Protein AF-0000000078945331 (afdb_homodimer)

Structure (mmCIF, N/CA/C/O backbone):
data_AF-0000000078945331-model_v1
#
loop_
_entity.id
_entity.type
_entity.pdbx_description
1 polymer 'Ribonuclease VapC'
#
loop_
_atom_site.group_PDB
_atom_site.id
_atom_site.type_symbol
_atom_site.label_atom_id
_atom_site.label_alt_id
_atom_site.label_comp_id
_atom_site.label_asym_id
_atom_site.label_entity_id
_atom_site.label_seq_id
_atom_site.pdbx_PDB_ins_code
_atom_site.Cartn_x
_atom_site.Cartn_y
_atom_site.Cartn_z
_atom_site.occupancy
_atom_site.B_iso_or_equiv
_atom_site.auth_seq_id
_atom_site.auth_comp_id
_atom_site.auth_asym_id
_atom_site.auth_atom_id
_atom_site.pdbx_PDB_model_num
ATOM 1 N N . MET A 1 1 ? 7.848 -19.469 3.133 1 90.12 1 MET A N 1
ATOM 2 C CA . MET A 1 1 ? 6.477 -19.219 2.697 1 90.12 1 MET A CA 1
ATOM 3 C C . MET A 1 1 ? 6.465 -18.469 1.368 1 90.12 1 MET A C 1
ATOM 5 O O . MET A 1 1 ? 7.414 -17.75 1.045 1 90.12 1 MET A O 1
ATOM 9 N N . THR A 1 2 ? 5.402 -18.656 0.578 1 97.44 2 THR A N 1
ATOM 10 C CA . THR A 1 2 ? 5.34 -18.156 -0.793 1 97.44 2 THR A CA 1
ATOM 11 C C . THR A 1 2 ? 4.582 -16.844 -0.859 1 97.44 2 THR A C 1
ATOM 13 O O . THR A 1 2 ? 3.451 -16.734 -0.384 1 97.44 2 THR A O 1
ATOM 16 N N . VAL A 1 3 ? 5.246 -15.805 -1.428 1 98.69 3 VAL A N 1
ATOM 17 C CA . VAL A 1 3 ? 4.59 -14.523 -1.651 1 98.69 3 VAL A CA 1
ATOM 18 C C . VAL A 1 3 ? 3.74 -14.586 -2.918 1 98.69 3 VAL A C 1
ATOM 20 O O . VAL A 1 3 ? 4.188 -15.102 -3.947 1 98.69 3 VAL A O 1
ATOM 23 N N . ILE A 1 4 ? 2.484 -14.109 -2.82 1 98.69 4 ILE A N 1
ATOM 24 C CA . ILE A 1 4 ? 1.557 -14.141 -3.945 1 98.69 4 ILE A CA 1
ATOM 25 C C . ILE A 1 4 ? 1.473 -12.75 -4.578 1 98.69 4 ILE A C 1
ATOM 27 O O . ILE A 1 4 ? 1.176 -11.773 -3.898 1 98.69 4 ILE A O 1
ATOM 31 N N . ASP A 1 5 ? 1.744 -12.688 -5.84 1 98.19 5 ASP A N 1
ATOM 32 C CA . ASP A 1 5 ? 1.633 -11.453 -6.613 1 98.19 5 ASP A CA 1
ATOM 33 C C . ASP A 1 5 ? 0.173 -11.125 -6.918 1 98.19 5 ASP A C 1
ATOM 35 O O . ASP A 1 5 ? -0.693 -12 -6.848 1 98.19 5 ASP A O 1
ATOM 39 N N . THR A 1 6 ? -0.089 -9.914 -7.312 1 98.44 6 THR A N 1
ATOM 40 C CA . THR A 1 6 ? -1.434 -9.406 -7.555 1 98.44 6 THR A CA 1
ATOM 41 C C . THR A 1 6 ? -2.117 -10.188 -8.672 1 98.44 6 THR A C 1
ATOM 43 O O . THR A 1 6 ? -3.275 -10.586 -8.539 1 98.44 6 THR A O 1
ATOM 46 N N . ASN A 1 7 ? -1.392 -10.461 -9.719 1 97.38 7 ASN A N 1
ATOM 47 C CA . ASN A 1 7 ? -2.008 -11.055 -10.898 1 97.38 7 ASN A CA 1
ATOM 48 C C . ASN A 1 7 ? -2.5 -12.477 -10.625 1 97.38 7 ASN A C 1
ATOM 50 O O . ASN A 1 7 ? -3.424 -12.953 -11.281 1 97.38 7 ASN A O 1
ATOM 54 N N . VAL A 1 8 ? -1.912 -13.141 -9.648 1 98.06 8 VAL A N 1
ATOM 55 C CA . VAL A 1 8 ? -2.342 -14.492 -9.312 1 98.06 8 VAL A CA 1
ATOM 56 C C . VAL A 1 8 ? -3.773 -14.469 -8.781 1 98.06 8 VAL A C 1
ATOM 58 O O . VAL A 1 8 ? -4.621 -15.25 -9.219 1 98.06 8 VAL A O 1
ATOM 61 N N . PHE A 1 9 ? -4.059 -13.555 -7.883 1 98.38 9 PHE A N 1
ATOM 62 C CA . PHE A 1 9 ? -5.406 -13.414 -7.355 1 98.38 9 PHE A CA 1
ATOM 63 C C . PHE A 1 9 ? -6.367 -12.93 -8.438 1 98.38 9 PHE A C 1
ATOM 65 O O . PHE A 1 9 ? -7.516 -13.367 -8.5 1 98.38 9 PHE A O 1
ATOM 72 N N . VAL A 1 10 ? -5.902 -11.992 -9.266 1 98.19 10 VAL A N 1
ATOM 73 C CA . VAL A 1 10 ? -6.73 -11.484 -10.359 1 98.19 10 VAL A CA 1
ATOM 74 C C . VAL A 1 10 ? -7.199 -12.648 -11.234 1 98.19 10 VAL A C 1
ATOM 76 O O . VAL A 1 10 ? -8.398 -12.789 -11.484 1 98.19 10 VAL A O 1
ATOM 79 N N . TYR A 1 11 ? -6.285 -13.461 -11.641 1 97.62 11 TYR A N 1
ATOM 80 C CA . TYR A 1 11 ? -6.605 -14.578 -12.523 1 97.62 11 TYR A CA 1
ATOM 81 C C . TYR A 1 11 ? -7.465 -15.609 -11.805 1 97.62 11 TYR A C 1
ATOM 83 O O . TYR A 1 11 ? -8.32 -16.25 -12.422 1 97.62 11 TYR A O 1
ATOM 91 N N . ALA A 1 12 ? -7.266 -15.797 -10.516 1 97.5 12 ALA A N 1
ATOM 92 C CA . ALA A 1 12 ? -8.062 -16.75 -9.758 1 97.5 12 ALA A CA 1
ATOM 93 C C . ALA A 1 12 ? -9.516 -16.312 -9.656 1 97.5 12 ALA A C 1
ATOM 95 O O . ALA A 1 12 ? -10.43 -17.141 -9.602 1 97.5 12 ALA A O 1
ATOM 96 N N . VAL A 1 13 ? -9.734 -14.977 -9.656 1 96.94 13 VAL A N 1
ATOM 97 C CA . VAL A 1 13 ? -11.07 -14.414 -9.461 1 96.94 13 VAL A CA 1
ATOM 98 C C . VAL A 1 13 ? -11.773 -14.281 -10.805 1 96.94 13 VAL A C 1
ATOM 100 O O . VAL A 1 13 ? -12.969 -14.562 -10.914 1 96.94 13 VAL A O 1
ATOM 103 N N . LEU A 1 14 ? -11.07 -13.867 -11.883 1 95.56 14 LEU A N 1
ATOM 104 C CA . LEU A 1 14 ? -11.664 -13.672 -13.203 1 95.56 14 LEU A CA 1
ATOM 105 C C . LEU A 1 14 ? -11.961 -15.008 -13.867 1 95.56 14 LEU A C 1
ATOM 107 O O . LEU A 1 14 ? -11.062 -15.664 -14.406 1 95.56 14 LEU A O 1
ATOM 111 N N . ARG A 1 15 ? -13.156 -15.336 -13.961 1 88.88 15 ARG A N 1
ATOM 112 C CA . ARG A 1 15 ? -13.578 -16.641 -14.453 1 88.88 15 ARG A CA 1
ATOM 113 C C . ARG A 1 15 ? -13.305 -16.797 -15.945 1 88.88 15 ARG A C 1
ATOM 115 O O . ARG A 1 15 ? -13.047 -17.891 -16.422 1 88.88 15 ARG A O 1
ATOM 122 N N . ASP A 1 16 ? -13.312 -15.734 -16.656 1 91.25 16 ASP A N 1
ATOM 123 C CA . ASP A 1 16 ? -13.148 -15.797 -18.109 1 91.25 16 ASP A CA 1
ATOM 124 C C . ASP A 1 16 ? -11.672 -15.727 -18.484 1 91.25 16 ASP A C 1
ATOM 126 O O . ASP A 1 16 ? -11.32 -15.812 -19.672 1 91.25 16 ASP A O 1
ATOM 130 N N . SER A 1 17 ? -10.859 -15.625 -17.453 1 90.88 17 SER A N 1
ATOM 131 C CA . SER A 1 17 ? -9.422 -15.594 -17.719 1 90.88 17 SER A CA 1
ATOM 132 C C . SER A 1 17 ? -8.914 -16.969 -18.156 1 90.88 17 SER A C 1
ATOM 134 O O . SER A 1 17 ? -9.32 -17.984 -17.609 1 90.88 17 SER A O 1
ATOM 136 N N . GLU A 1 18 ? -8.016 -16.953 -19.141 1 93.19 18 GLU A N 1
ATOM 137 C CA . GLU A 1 18 ? -7.387 -18.203 -19.578 1 93.19 18 GLU A CA 1
ATOM 138 C C . GLU A 1 18 ? -6.539 -18.812 -18.469 1 93.19 18 GLU A C 1
ATOM 140 O O . GLU A 1 18 ? -6.281 -20.016 -18.469 1 93.19 18 GLU A O 1
ATOM 145 N N . PHE A 1 19 ? -6.172 -18.031 -17.484 1 94.12 19 PHE A N 1
ATOM 146 C CA . PHE A 1 19 ? -5.297 -18.484 -16.422 1 94.12 19 PHE A CA 1
ATOM 147 C C . PHE A 1 19 ? -6.105 -18.844 -15.172 1 94.12 19 PHE A C 1
ATOM 149 O O . PHE A 1 19 ? -5.535 -19.188 -14.133 1 94.12 19 PHE A O 1
ATOM 156 N N . ASN A 1 20 ? -7.434 -18.75 -15.266 1 96.44 20 ASN A N 1
ATOM 157 C CA . ASN A 1 20 ? -8.273 -18.906 -14.086 1 96.44 20 ASN A CA 1
ATOM 158 C C . ASN A 1 20 ? -8.062 -20.281 -13.438 1 96.44 20 ASN A C 1
ATOM 160 O O . ASN A 1 20 ? -7.711 -20.359 -12.258 1 96.44 20 ASN A O 1
ATOM 164 N N . GLU A 1 21 ? -8.188 -21.328 -14.172 1 96.62 21 GLU A N 1
ATOM 165 C CA . GLU A 1 21 ? -8.047 -22.672 -13.633 1 96.62 21 GLU A CA 1
ATOM 166 C C . GLU A 1 21 ? -6.645 -22.891 -13.062 1 96.62 21 GLU A C 1
ATOM 168 O O . GLU A 1 21 ? -6.492 -23.453 -11.977 1 96.62 21 GLU A O 1
ATOM 173 N N . GLU A 1 22 ? -5.684 -22.484 -13.781 1 95.94 22 GLU A N 1
ATOM 174 C CA . GLU A 1 22 ? -4.297 -22.641 -13.352 1 95.94 22 GLU A CA 1
ATOM 175 C C . GLU A 1 22 ? -4.035 -21.906 -12.047 1 95.94 22 GLU A C 1
ATOM 177 O O . GLU A 1 22 ? -3.41 -22.438 -11.133 1 95.94 22 GLU A O 1
ATOM 182 N N . ALA A 1 23 ? -4.445 -20.656 -11.945 1 97.31 23 ALA A N 1
ATOM 183 C CA . ALA A 1 23 ? -4.25 -19.844 -10.75 1 97.31 23 ALA A CA 1
ATOM 184 C C . ALA A 1 23 ? -4.961 -20.453 -9.547 1 97.31 23 ALA A C 1
ATOM 186 O O . ALA A 1 23 ? -4.41 -20.5 -8.445 1 97.31 23 ALA A O 1
ATOM 187 N N . ARG A 1 24 ? -6.156 -20.953 -9.797 1 97.25 24 ARG A N 1
ATOM 188 C CA . ARG A 1 24 ? -6.922 -21.562 -8.719 1 97.25 24 ARG A CA 1
ATOM 189 C C . ARG A 1 24 ? -6.254 -22.844 -8.227 1 97.25 24 ARG A C 1
ATOM 191 O O . ARG A 1 24 ? -6.176 -23.094 -7.02 1 97.25 24 ARG A O 1
ATOM 198 N N . LYS A 1 25 ? -5.82 -23.625 -9.109 1 96.75 25 LYS A N 1
ATOM 199 C CA . LYS A 1 25 ? -5.125 -24.859 -8.75 1 96.75 25 LYS A CA 1
ATOM 200 C C . LYS A 1 25 ? -3.838 -24.562 -7.984 1 96.75 25 LYS A C 1
ATOM 202 O O . LYS A 1 25 ? -3.512 -25.234 -7.012 1 96.75 25 LYS A O 1
ATOM 207 N N . LEU A 1 26 ? -3.139 -23.562 -8.461 1 96.69 26 LEU A N 1
ATOM 208 C CA . LEU A 1 26 ? -1.895 -23.156 -7.82 1 96.69 26 LEU A CA 1
ATOM 209 C C . LEU A 1 26 ? -2.146 -22.719 -6.379 1 96.69 26 LEU A C 1
ATOM 211 O O . LEU A 1 26 ? -1.465 -23.172 -5.457 1 96.69 26 LEU A O 1
ATOM 215 N N . LEU A 1 27 ? -3.104 -21.875 -6.137 1 97.12 27 LEU A N 1
ATOM 216 C CA . LEU A 1 27 ? -3.436 -21.422 -4.789 1 97.12 27 LEU A CA 1
ATOM 217 C C . LEU A 1 27 ? -3.902 -22.594 -3.926 1 97.12 27 LEU A C 1
ATOM 219 O O . LEU A 1 27 ? -3.545 -22.672 -2.75 1 97.12 27 LEU A O 1
ATOM 223 N N . ALA A 1 28 ? -4.66 -23.469 -4.547 1 96.69 28 ALA A N 1
ATOM 224 C CA . ALA A 1 28 ? -5.184 -24.609 -3.816 1 96.69 28 ALA A CA 1
ATOM 225 C C . ALA A 1 28 ? -4.051 -25.531 -3.359 1 96.69 28 ALA A C 1
ATOM 227 O O . ALA A 1 28 ? -4.176 -26.219 -2.342 1 96.69 28 ALA A O 1
ATOM 228 N N . SER A 1 29 ? -2.998 -25.5 -4.059 1 96 29 SER A N 1
ATOM 229 C CA . SER A 1 29 ? -1.881 -26.391 -3.768 1 96 29 SER A CA 1
ATOM 230 C C . SER A 1 29 ? -1.035 -25.859 -2.615 1 96 29 SER A C 1
ATOM 232 O O . SER A 1 29 ? -0.206 -26.578 -2.061 1 96 29 SER A O 1
ATOM 234 N N . LEU A 1 30 ? -1.157 -24.641 -2.23 1 96.5 30 LEU A N 1
ATOM 235 C CA . LEU A 1 30 ? -0.368 -24.031 -1.168 1 96.5 30 LEU A CA 1
ATOM 236 C C . LEU A 1 30 ? -1.101 -24.109 0.167 1 96.5 30 LEU A C 1
ATOM 238 O O . LEU A 1 30 ? -2.283 -23.766 0.253 1 96.5 30 LEU A O 1
ATOM 242 N N . GLU A 1 31 ? -0.433 -24.531 1.187 1 96.44 31 GLU A N 1
ATOM 243 C CA . GLU A 1 31 ? -1.028 -24.594 2.518 1 96.44 31 GLU A CA 1
ATOM 244 C C . GLU A 1 31 ? -1.166 -23.219 3.141 1 96.44 31 GLU A C 1
ATOM 246 O O . GLU A 1 31 ? -2.135 -22.938 3.85 1 96.44 31 GLU A O 1
ATOM 251 N N . ARG A 1 32 ? -0.169 -22.438 2.957 1 97.75 32 ARG A N 1
ATOM 252 C CA . ARG A 1 32 ? -0.125 -21.062 3.426 1 97.75 32 ARG A CA 1
ATOM 253 C C . ARG A 1 32 ? 0.627 -20.172 2.443 1 97.75 32 ARG A C 1
ATOM 255 O O . ARG A 1 32 ? 1.414 -20.672 1.631 1 97.75 32 ARG A O 1
ATOM 262 N N . TRP A 1 33 ? 0.29 -18.891 2.449 1 98.12 33 TRP A N 1
ATOM 263 C CA . TRP A 1 33 ? 0.993 -17.953 1.582 1 98.12 33 TRP A CA 1
ATOM 264 C C . TRP A 1 33 ? 1.062 -16.562 2.219 1 98.12 33 TRP A C 1
ATOM 266 O O . TRP A 1 33 ? 0.403 -16.312 3.229 1 98.12 33 TRP A O 1
ATOM 276 N N . VAL A 1 34 ? 1.947 -15.789 1.704 1 98.5 34 VAL A N 1
ATOM 277 C CA . VAL A 1 34 ? 2.158 -14.422 2.166 1 98.5 34 VAL A CA 1
ATOM 278 C C . VAL A 1 34 ? 1.577 -13.438 1.152 1 98.5 34 VAL A C 1
ATOM 280 O O . VAL A 1 34 ? 1.803 -13.578 -0.053 1 98.5 34 VAL A O 1
ATOM 283 N N . VAL A 1 35 ? 0.816 -12.508 1.67 1 98.62 35 VAL A N 1
ATOM 284 C CA . VAL A 1 35 ? 0.251 -11.461 0.821 1 98.62 35 VAL A CA 1
ATOM 285 C C . VAL A 1 35 ? 0.751 -10.094 1.28 1 98.62 35 VAL A C 1
ATOM 287 O O . VAL A 1 35 ? 0.349 -9.602 2.338 1 98.62 35 VAL A O 1
ATOM 290 N N . PRO A 1 36 ? 1.665 -9.469 0.488 1 98.25 36 PRO A N 1
ATOM 291 C CA . PRO A 1 36 ? 1.985 -8.078 0.804 1 98.25 36 PRO A CA 1
ATOM 292 C C . PRO A 1 36 ? 0.758 -7.168 0.772 1 98.25 36 PRO A C 1
ATOM 294 O O . PRO A 1 36 ? -0.111 -7.328 -0.089 1 98.25 36 PRO A O 1
ATOM 297 N N . SER A 1 37 ? 0.668 -6.223 1.646 1 97.69 37 SER A N 1
ATOM 298 C CA . SER A 1 37 ? -0.493 -5.344 1.723 1 97.69 37 SER A CA 1
ATOM 299 C C . SER A 1 37 ? -0.73 -4.625 0.4 1 97.69 37 SER A C 1
ATOM 301 O O . SER A 1 37 ? -1.876 -4.359 0.028 1 97.69 37 SER A O 1
ATOM 303 N N . ILE A 1 38 ? 0.355 -4.289 -0.321 1 97.94 38 ILE A N 1
ATOM 304 C CA . I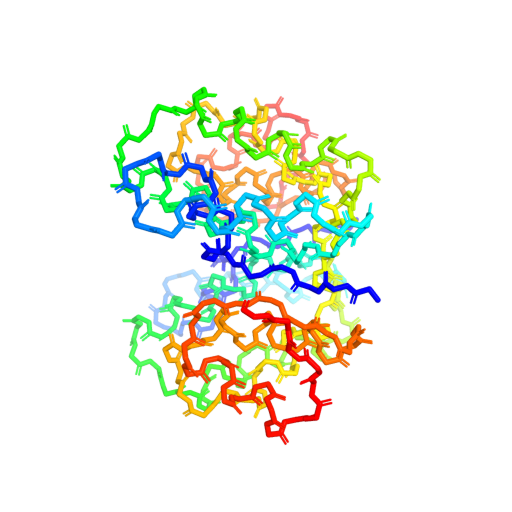LE A 1 38 ? 0.238 -3.557 -1.577 1 97.94 38 ILE A CA 1
ATOM 305 C C . ILE A 1 38 ? -0.563 -4.379 -2.582 1 97.94 38 ILE A C 1
ATOM 307 O O . ILE A 1 38 ? -1.254 -3.824 -3.439 1 97.94 38 ILE A O 1
ATOM 311 N N . VAL A 1 39 ? -0.53 -5.699 -2.467 1 98.56 39 VAL A N 1
ATOM 312 C CA . VAL A 1 39 ? -1.272 -6.582 -3.359 1 98.56 39 VAL A CA 1
ATOM 313 C C . VAL A 1 39 ? -2.773 -6.387 -3.15 1 98.56 39 VAL A C 1
ATOM 315 O O . VAL A 1 39 ? -3.539 -6.34 -4.113 1 98.56 39 VAL A O 1
ATOM 318 N N . LEU A 1 40 ? -3.195 -6.223 -1.892 1 98.25 40 LEU A N 1
ATOM 319 C CA . LEU A 1 40 ? -4.605 -6.004 -1.586 1 98.25 40 LEU A CA 1
ATOM 320 C C . LEU A 1 40 ? -5.07 -4.652 -2.117 1 98.25 40 LEU A C 1
ATOM 322 O O . LEU A 1 40 ? -6.191 -4.535 -2.625 1 98.25 40 LEU A O 1
ATOM 326 N N . TYR A 1 41 ? -4.156 -3.684 -2.031 1 97.56 41 TYR A N 1
ATOM 327 C CA . TYR A 1 41 ? -4.48 -2.369 -2.572 1 97.56 41 TYR A CA 1
ATOM 328 C C . TYR A 1 41 ? -4.652 -2.428 -4.086 1 97.56 41 TYR A C 1
ATOM 330 O O . TYR A 1 41 ? -5.613 -1.878 -4.629 1 97.56 41 TYR A O 1
ATOM 338 N N . GLU A 1 42 ? -3.768 -3.078 -4.719 1 98.06 42 GLU A N 1
ATOM 339 C CA . GLU A 1 42 ? -3.822 -3.219 -6.172 1 98.06 42 GLU A CA 1
ATOM 340 C C . GLU A 1 42 ? -5.07 -3.98 -6.605 1 98.06 42 GLU A C 1
ATOM 342 O O . GLU A 1 42 ? -5.695 -3.635 -7.609 1 98.06 42 GLU A O 1
ATOM 347 N N . LEU A 1 43 ? -5.441 -5.02 -5.879 1 98.25 43 LEU A N 1
ATOM 348 C CA . LEU A 1 43 ? -6.637 -5.793 -6.191 1 98.25 43 LEU A CA 1
ATOM 349 C C . LEU A 1 43 ? -7.883 -4.918 -6.137 1 98.25 43 LEU A C 1
ATOM 351 O O . LEU A 1 43 ? -8.742 -4.988 -7.02 1 98.25 43 LEU A O 1
ATOM 355 N N . TYR A 1 44 ? -7.934 -4.078 -5.102 1 97.81 44 TYR A N 1
ATOM 356 C CA . TYR A 1 44 ? -9.078 -3.186 -4.969 1 97.81 44 TYR A CA 1
ATOM 357 C C . TYR A 1 44 ? -9.234 -2.309 -6.203 1 97.81 44 TYR A C 1
ATOM 359 O O . TYR A 1 44 ? -10.305 -2.264 -6.812 1 97.81 44 TYR A O 1
ATOM 367 N N . TRP A 1 45 ? -8.148 -1.748 -6.621 1 97.5 45 TRP A N 1
ATOM 368 C CA . TRP A 1 45 ? -8.219 -0.779 -7.711 1 97.5 45 TRP A CA 1
ATOM 369 C C . TRP A 1 45 ? -8.375 -1.481 -9.055 1 97.5 45 TRP A C 1
ATOM 371 O O . TRP A 1 45 ? -9.023 -0.956 -9.961 1 97.5 45 TRP A O 1
ATOM 381 N N . PHE A 1 46 ? -7.777 -2.615 -9.18 1 97.81 46 PHE A N 1
ATOM 382 C CA . PHE A 1 46 ? -7.949 -3.381 -10.406 1 97.81 46 PHE A CA 1
ATOM 383 C C . PHE A 1 46 ? -9.422 -3.695 -10.641 1 97.81 46 PHE A C 1
ATOM 385 O O . PHE A 1 46 ? -9.961 -3.393 -11.711 1 97.81 46 PHE A O 1
ATOM 392 N N . PHE A 1 47 ? -10.094 -4.227 -9.648 1 97 47 PHE A N 1
ATOM 393 C CA . PHE A 1 47 ? -11.477 -4.66 -9.828 1 97 47 PHE A CA 1
ATOM 394 C C . PHE A 1 47 ? -12.414 -3.465 -9.906 1 97 47 PHE A C 1
ATOM 396 O O . PHE A 1 47 ? -13.422 -3.506 -10.617 1 97 47 PHE A O 1
ATOM 403 N N . ARG A 1 48 ? -12 -2.438 -9.18 1 96.12 48 ARG A N 1
ATOM 404 C CA . ARG A 1 48 ? -12.758 -1.203 -9.383 1 96.12 48 ARG A CA 1
ATOM 405 C C . ARG A 1 48 ? -12.688 -0.756 -10.844 1 96.12 48 ARG A C 1
ATOM 407 O O . ARG A 1 48 ? -13.703 -0.379 -11.43 1 96.12 48 ARG A O 1
ATOM 414 N N . GLY A 1 49 ? -11.516 -0.791 -11.391 1 96.06 49 GLY A N 1
ATOM 415 C CA . GLY A 1 49 ? -11.32 -0.415 -12.789 1 96.06 49 GLY A CA 1
ATOM 416 C C . GLY A 1 49 ? -12.062 -1.315 -13.758 1 96.06 49 GLY A C 1
ATOM 417 O O . GLY A 1 49 ? -12.438 -0.885 -14.852 1 96.06 49 GLY A O 1
ATOM 418 N N . GLU A 1 50 ? -12.289 -2.535 -13.328 1 95.62 50 GLU A N 1
ATOM 419 C CA . GLU A 1 50 ? -12.984 -3.512 -14.164 1 95.62 50 GLU A CA 1
ATOM 420 C C . GLU A 1 50 ? -14.5 -3.369 -14.031 1 95.62 50 GLU A C 1
ATOM 422 O O . GLU A 1 50 ? -15.25 -4.145 -14.617 1 95.62 50 GLU A O 1
ATOM 427 N N . GLY A 1 51 ? -14.961 -2.482 -13.141 1 94.38 51 GLY A N 1
ATOM 428 C CA . GLY A 1 51 ? -16.375 -2.182 -13.039 1 94.38 51 GLY A CA 1
ATOM 429 C C . GLY A 1 51 ? -17.078 -2.984 -11.961 1 94.38 51 GLY A C 1
ATOM 430 O O . GLY A 1 51 ? -18.312 -2.977 -11.883 1 94.38 51 GLY A O 1
ATOM 431 N N . TYR A 1 52 ? -16.312 -3.623 -11.102 1 94.25 52 TYR A N 1
ATOM 432 C CA . TYR A 1 52 ? -16.938 -4.344 -9.992 1 94.25 52 TYR A CA 1
ATOM 433 C C . TYR A 1 52 ? -17.578 -3.379 -9.008 1 94.25 52 TYR A C 1
ATOM 435 O O . TYR A 1 52 ? -17.078 -2.279 -8.781 1 94.25 52 TYR A O 1
ATOM 443 N N . ARG A 1 53 ? -18.688 -3.885 -8.492 1 94.38 53 ARG A N 1
ATOM 444 C CA . ARG A 1 53 ? -19.328 -3.115 -7.434 1 94.38 53 ARG A CA 1
ATOM 445 C C . ARG A 1 53 ? -18.516 -3.201 -6.137 1 94.38 53 ARG A C 1
ATOM 447 O O . ARG A 1 53 ? -17.766 -4.152 -5.93 1 94.38 53 ARG A O 1
ATOM 454 N N . VAL A 1 54 ? -18.688 -2.309 -5.289 1 94 54 VAL A N 1
ATOM 455 C CA . VAL A 1 54 ? -17.922 -2.215 -4.043 1 94 54 VAL A CA 1
ATOM 456 C C . VAL A 1 54 ? -18.125 -3.484 -3.221 1 94 54 VAL A C 1
ATOM 458 O O . VAL A 1 54 ? -17.172 -4.016 -2.643 1 94 54 VAL A O 1
ATOM 461 N N . GLU A 1 55 ? -19.328 -3.957 -3.184 1 94.44 55 GLU A N 1
ATOM 462 C CA . GLU A 1 55 ? -19.641 -5.152 -2.404 1 94.44 55 GLU A CA 1
ATOM 463 C C . GLU A 1 55 ? -18.906 -6.371 -2.949 1 94.44 55 GLU A C 1
ATOM 465 O O . GLU A 1 55 ? -18.484 -7.242 -2.184 1 94.44 55 GLU A O 1
ATOM 470 N N . GLU A 1 56 ? -18.75 -6.465 -4.203 1 95.69 56 GLU A N 1
ATOM 471 C CA . GLU A 1 56 ? -18.016 -7.559 -4.836 1 95.69 56 GLU A CA 1
ATOM 472 C C . GLU A 1 56 ? -16.516 -7.477 -4.535 1 95.69 56 GLU A C 1
ATOM 474 O O . GLU A 1 56 ? -15.883 -8.492 -4.258 1 95.69 56 GLU A O 1
ATOM 479 N N . ILE A 1 57 ? -16.031 -6.246 -4.602 1 96.38 57 ILE A N 1
ATOM 480 C CA . ILE A 1 57 ? -14.625 -6.031 -4.289 1 96.38 57 ILE A CA 1
ATOM 481 C C . ILE A 1 57 ? -14.359 -6.398 -2.832 1 96.38 57 ILE A C 1
ATOM 483 O O . ILE A 1 57 ? -13.391 -7.105 -2.531 1 96.38 57 ILE A O 1
ATOM 487 N N . ASN A 1 58 ? -15.25 -5.965 -1.955 1 95.88 58 ASN A N 1
ATOM 488 C CA . ASN A 1 58 ? -15.141 -6.285 -0.537 1 95.88 58 ASN A CA 1
ATOM 489 C C . ASN A 1 58 ? -15.133 -7.793 -0.301 1 95.88 58 ASN A C 1
ATOM 491 O O . ASN A 1 58 ? -14.367 -8.289 0.523 1 95.88 58 ASN A O 1
ATOM 495 N N . ALA A 1 59 ? -15.992 -8.445 -1.011 1 96.75 59 ALA A N 1
ATOM 496 C CA . ALA A 1 59 ? -16.078 -9.898 -0.859 1 96.75 59 ALA A CA 1
ATOM 497 C C . ALA A 1 59 ? -14.773 -10.57 -1.275 1 96.75 59 ALA A C 1
ATOM 499 O O . ALA A 1 59 ? -14.289 -11.484 -0.597 1 96.75 59 ALA A O 1
ATOM 500 N N . VAL A 1 60 ? -14.156 -10.125 -2.355 1 97.19 60 VAL A N 1
ATOM 501 C CA . VAL A 1 60 ? -12.914 -10.695 -2.857 1 97.19 60 VAL A CA 1
ATOM 502 C C . VAL A 1 60 ? -11.797 -10.469 -1.842 1 97.19 60 VAL A C 1
ATOM 504 O O . VAL A 1 60 ? -11.133 -11.414 -1.416 1 97.19 60 VAL A O 1
ATOM 507 N N . ILE A 1 61 ? -11.625 -9.266 -1.41 1 98 61 ILE A N 1
ATOM 508 C CA . ILE A 1 61 ? -10.516 -8.906 -0.536 1 98 61 ILE A CA 1
ATOM 509 C C . ILE A 1 61 ? -10.727 -9.523 0.847 1 98 61 ILE A C 1
ATOM 511 O O . ILE A 1 61 ? -9.789 -10.047 1.449 1 98 61 ILE A O 1
ATOM 515 N N . SER A 1 62 ? -11.953 -9.523 1.313 1 97.38 62 SER A N 1
ATOM 516 C CA . SER A 1 62 ? -12.25 -10.117 2.611 1 97.38 62 SER A CA 1
ATOM 517 C C . SER A 1 62 ? -11.977 -11.617 2.605 1 97.38 62 SER A C 1
ATOM 519 O O . SER A 1 62 ? -11.508 -12.172 3.6 1 97.38 62 SER A O 1
ATOM 521 N N . SER A 1 63 ? -12.289 -12.242 1.479 1 97.69 63 SER A N 1
ATOM 522 C CA . SER A 1 63 ? -12.047 -13.68 1.386 1 97.69 63 SER A CA 1
ATOM 523 C C . SER A 1 63 ? -10.555 -13.992 1.511 1 97.69 63 SER A C 1
ATOM 525 O O . SER A 1 63 ? -10.18 -15.023 2.078 1 97.69 63 S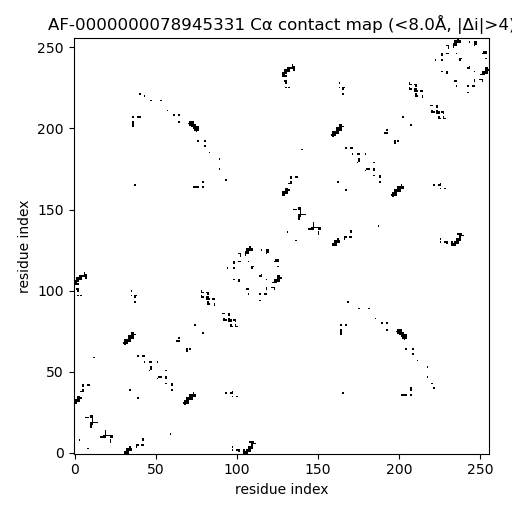ER A O 1
ATOM 527 N N . ILE A 1 64 ? -9.703 -13.125 1 1 98.19 64 ILE A N 1
ATOM 528 C CA . ILE A 1 64 ? -8.258 -13.297 1.111 1 98.19 64 ILE A CA 1
ATOM 529 C C . ILE A 1 64 ? -7.816 -13.031 2.549 1 98.19 64 ILE A C 1
ATOM 531 O O . ILE A 1 64 ? -7.09 -13.836 3.141 1 98.19 64 ILE A O 1
ATOM 535 N N . LEU A 1 65 ? -8.336 -11.984 3.164 1 97.38 65 LEU A N 1
ATOM 536 C CA . LEU A 1 65 ? -7.949 -11.539 4.5 1 97.38 65 LEU A CA 1
ATOM 537 C C . LEU A 1 65 ? -8.344 -12.57 5.551 1 97.38 65 LEU A C 1
ATOM 539 O O . LEU A 1 65 ? -7.613 -12.781 6.523 1 97.38 65 LEU A O 1
ATOM 543 N N . GLU A 1 66 ? -9.414 -13.141 5.309 1 96 66 GLU A N 1
ATOM 544 C CA . GLU A 1 66 ? -10 -13.977 6.355 1 96 66 GLU A CA 1
ATOM 545 C C . GLU A 1 66 ? -9.578 -15.43 6.203 1 96 66 GLU A C 1
ATOM 547 O O . GLU A 1 66 ? -9.836 -16.25 7.082 1 96 66 GLU A O 1
ATOM 552 N N . SER A 1 67 ? -8.938 -15.703 5.086 1 97.31 67 SER A N 1
ATOM 553 C CA . SER A 1 67 ? -8.461 -17.078 4.898 1 97.31 67 SER A CA 1
ATOM 554 C C . SER A 1 67 ? -7.383 -17.422 5.922 1 97.31 67 SER A C 1
ATOM 556 O O . SER A 1 67 ? -6.41 -16.688 6.09 1 97.31 67 SER A O 1
ATOM 558 N N . PRO A 1 68 ? -7.516 -18.594 6.6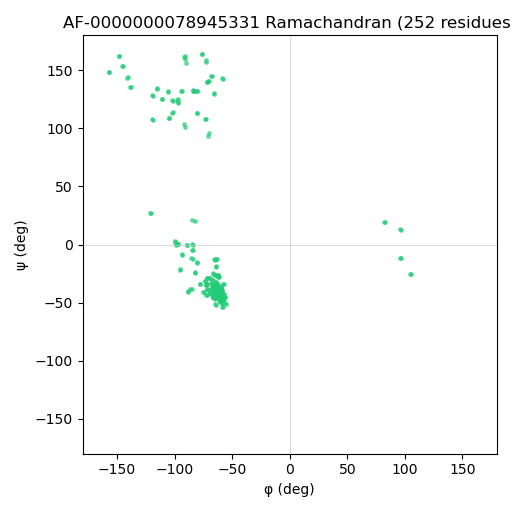37 1 97.06 68 PRO A N 1
ATOM 559 C CA . PRO A 1 68 ? -6.477 -19.016 7.582 1 97.06 68 PRO A CA 1
ATOM 560 C C . PRO A 1 68 ? -5.141 -19.312 6.902 1 97.06 68 PRO A C 1
ATOM 562 O O . PRO A 1 68 ? -4.117 -19.438 7.574 1 97.06 68 PRO A O 1
ATOM 565 N N . ARG A 1 69 ? -5.148 -19.406 5.582 1 97.75 69 ARG A N 1
ATOM 566 C CA . ARG A 1 69 ? -3.936 -19.688 4.82 1 97.75 69 ARG A CA 1
ATOM 567 C C . ARG A 1 69 ? -3.143 -18.422 4.547 1 97.75 69 ARG A C 1
ATOM 569 O O . ARG A 1 69 ? -1.99 -18.484 4.117 1 97.75 69 ARG A O 1
ATOM 576 N N . THR A 1 70 ? -3.793 -17.281 4.805 1 98.25 70 THR A N 1
ATOM 577 C CA . THR A 1 70 ? -3.211 -16 4.391 1 98.25 70 THR A CA 1
ATOM 578 C C . THR A 1 70 ? -2.469 -15.344 5.547 1 98.25 70 THR A C 1
ATOM 580 O O . THR A 1 70 ? -3.029 -15.172 6.633 1 98.25 70 THR A O 1
ATOM 583 N N . LYS A 1 71 ? -1.246 -15.086 5.359 1 98 71 LYS A N 1
ATOM 584 C CA . LYS A 1 71 ? -0.512 -14.141 6.199 1 98 71 LYS A CA 1
ATOM 585 C C . LYS A 1 71 ? -0.285 -12.82 5.477 1 98 71 LYS A C 1
ATOM 587 O O . LYS A 1 71 ? 0.51 -12.75 4.535 1 98 71 LYS A O 1
ATOM 592 N N . VAL A 1 72 ? -0.963 -11.789 5.898 1 98.12 72 VAL A N 1
ATOM 593 C CA . VAL A 1 72 ? -0.742 -10.477 5.312 1 98.12 72 VAL A CA 1
ATOM 594 C C . VAL A 1 72 ? 0.467 -9.812 5.973 1 98.12 72 VAL A C 1
ATOM 596 O O . VAL A 1 72 ? 0.59 -9.812 7.199 1 98.12 72 VAL A O 1
ATOM 599 N N . VAL A 1 73 ? 1.35 -9.281 5.156 1 96.94 73 VAL A N 1
ATOM 600 C CA . VAL A 1 73 ? 2.516 -8.586 5.688 1 96.94 73 VAL A CA 1
ATOM 601 C C . VAL A 1 73 ? 2.508 -7.133 5.219 1 96.94 73 VAL A C 1
ATOM 603 O O . VAL A 1 73 ? 2.137 -6.844 4.078 1 96.94 73 VAL A O 1
ATOM 606 N N . GLY A 1 74 ? 2.65 -6.25 6.105 1 93.75 74 GLY A N 1
ATOM 607 C CA . GLY A 1 74 ? 2.75 -4.832 5.797 1 93.75 74 GLY A CA 1
ATOM 608 C C . GLY A 1 74 ? 4.184 -4.359 5.617 1 93.75 74 GLY A C 1
ATOM 609 O O . GLY A 1 74 ? 5.121 -5.047 6.02 1 93.75 74 GLY A O 1
ATOM 610 N N . ASP A 1 75 ? 4.258 -3.178 4.941 1 89.38 75 ASP A N 1
ATOM 611 C CA . ASP A 1 75 ? 5.562 -2.564 4.703 1 89.38 75 ASP A CA 1
ATOM 612 C C . ASP A 1 75 ? 5.93 -1.599 5.824 1 89.38 75 ASP A C 1
ATOM 614 O O . ASP A 1 75 ? 5.348 -0.518 5.938 1 89.38 75 ASP A O 1
ATOM 618 N N . SER A 1 76 ? 6.699 -1.803 6.754 1 89.5 76 SER A N 1
ATOM 619 C CA . SER A 1 76 ? 7.176 -0.931 7.82 1 89.5 76 SER A CA 1
ATOM 620 C C . SER A 1 76 ? 8.328 -0.056 7.348 1 89.5 76 SER A C 1
ATOM 622 O O . SER A 1 76 ? 9.133 0.419 8.156 1 89.5 76 SER A O 1
ATOM 624 N N . GLY A 1 77 ? 8.383 0.073 6.023 1 95.12 77 GLY A N 1
ATOM 625 C CA . GLY A 1 77 ? 9.43 0.888 5.434 1 95.12 77 GLY A CA 1
ATOM 626 C C . GLY A 1 77 ? 10.539 0.068 4.801 1 95.12 77 GLY A C 1
ATOM 627 O O . GLY A 1 77 ? 11.219 0.534 3.883 1 95.12 77 GLY A O 1
ATOM 628 N N . LYS A 1 78 ? 10.68 -1.142 5.297 1 95.38 78 LYS A N 1
ATOM 629 C CA . LYS A 1 78 ? 11.805 -1.958 4.848 1 95.38 78 LYS A CA 1
ATOM 630 C C . LYS A 1 78 ? 11.648 -2.346 3.381 1 95.38 78 LYS A C 1
ATOM 632 O O . LYS A 1 78 ? 12.609 -2.289 2.611 1 95.38 78 LYS A O 1
ATOM 637 N N . TYR A 1 79 ? 10.453 -2.766 2.992 1 97 79 TYR A N 1
ATOM 638 C CA . TYR A 1 79 ? 10.25 -3.182 1.609 1 97 79 TYR A CA 1
ATOM 639 C C . TYR A 1 79 ? 10.25 -1.98 0.672 1 97 79 TYR A C 1
ATOM 641 O O . TYR A 1 79 ? 10.719 -2.072 -0.465 1 97 79 TYR A O 1
ATOM 649 N N . THR A 1 80 ? 9.742 -0.851 1.161 1 97.12 80 THR A N 1
ATOM 650 C CA . THR A 1 80 ? 9.812 0.392 0.401 1 97.12 80 THR A CA 1
ATOM 651 C C . THR A 1 80 ? 11.266 0.779 0.128 1 97.12 80 THR A C 1
ATOM 653 O O . THR A 1 80 ? 11.625 1.082 -1.011 1 97.12 80 THR A O 1
ATOM 656 N N . LYS A 1 81 ? 12.07 0.755 1.145 1 96.25 81 LYS A N 1
ATOM 657 C CA . LYS A 1 81 ? 13.477 1.097 1 1 96.25 81 LYS A CA 1
ATOM 658 C C . LYS A 1 81 ? 14.164 0.188 -0.018 1 96.25 81 LYS A C 1
ATOM 660 O O . LYS A 1 81 ? 14.859 0.666 -0.914 1 96.25 81 LYS A O 1
ATOM 665 N N . ARG A 1 82 ? 13.945 -1.054 0.122 1 96.56 82 ARG A N 1
ATOM 666 C CA . ARG A 1 82 ? 14.531 -2.02 -0.8 1 96.56 82 ARG A CA 1
ATOM 667 C C . ARG A 1 82 ? 14 -1.819 -2.217 1 96.56 82 ARG A C 1
ATOM 669 O O . ARG A 1 82 ? 14.758 -1.929 -3.188 1 96.56 82 ARG A O 1
ATOM 676 N N . ALA A 1 83 ? 12.695 -1.526 -2.33 1 96.81 83 ALA A N 1
ATOM 677 C CA . ALA A 1 83 ? 12.086 -1.293 -3.637 1 96.81 83 ALA A CA 1
ATOM 678 C C . ALA A 1 83 ? 12.734 -0.101 -4.336 1 96.81 83 ALA A C 1
ATOM 680 O O . ALA A 1 83 ? 12.961 -0.135 -5.551 1 96.81 83 ALA A O 1
ATOM 681 N N . LEU A 1 84 ? 13.062 0.934 -3.586 1 95.31 84 LEU A N 1
ATOM 682 C CA . LEU A 1 84 ? 13.727 2.104 -4.145 1 95.31 84 LEU A CA 1
ATOM 683 C C . LEU A 1 84 ? 15.109 1.736 -4.688 1 95.31 84 LEU A C 1
ATOM 685 O O . LEU A 1 84 ? 15.531 2.26 -5.719 1 95.31 84 LEU A O 1
ATOM 689 N N . GLU A 1 85 ? 15.727 0.816 -4.039 1 93.81 85 GLU A N 1
ATOM 690 C CA . GLU A 1 85 ? 17.047 0.358 -4.473 1 93.81 85 GLU A CA 1
ATOM 691 C C . GLU A 1 85 ? 16.953 -0.486 -5.738 1 93.81 85 GLU A C 1
ATOM 693 O O . GLU A 1 85 ? 17.828 -0.433 -6.598 1 93.81 85 GLU A O 1
ATOM 698 N N . LEU A 1 86 ? 15.891 -1.209 -5.805 1 91.06 86 LEU A N 1
ATOM 699 C CA . LEU A 1 86 ? 15.711 -2.16 -6.895 1 91.06 86 LEU A CA 1
ATOM 700 C C . LEU A 1 86 ? 15.172 -1.463 -8.141 1 91.06 86 LEU A C 1
ATOM 702 O O . LEU A 1 86 ? 15.312 -1.977 -9.25 1 91.06 86 LEU A O 1
ATOM 706 N N . ALA A 1 87 ? 14.539 -0.377 -7.938 1 79.12 87 ALA A N 1
ATOM 707 C CA . ALA A 1 87 ? 13.797 0.249 -9.023 1 79.12 87 ALA A CA 1
ATOM 708 C C . ALA A 1 87 ? 14.742 0.852 -10.062 1 79.12 87 ALA A C 1
ATOM 710 O O . ALA A 1 87 ? 15.242 1.965 -9.883 1 79.12 87 ALA A O 1
ATOM 711 N N . LYS A 1 88 ? 14.977 0.033 -11.023 1 74.38 88 LYS A N 1
ATOM 712 C CA . LYS A 1 88 ? 15.688 0.537 -12.188 1 74.38 88 LYS A CA 1
ATOM 713 C C . LYS A 1 88 ? 14.734 1.198 -13.18 1 74.38 88 LYS A C 1
ATOM 715 O O . LYS A 1 88 ? 15.047 2.246 -13.742 1 74.38 88 LYS A O 1
ATOM 720 N N . ASN A 1 89 ? 13.617 0.594 -13.281 1 77.81 89 ASN A N 1
ATOM 721 C CA . ASN A 1 89 ? 12.477 1.17 -13.992 1 77.81 89 ASN A CA 1
ATOM 722 C C . ASN A 1 89 ? 11.445 1.75 -13.031 1 77.81 89 ASN A C 1
ATOM 724 O O . ASN A 1 89 ? 10.789 1.008 -12.305 1 77.81 89 ASN A O 1
ATOM 728 N N . PRO A 1 90 ? 11.297 3.016 -13.055 1 77.56 90 PRO A N 1
ATOM 729 C CA . PRO A 1 90 ? 10.422 3.686 -12.094 1 77.56 90 PRO A CA 1
ATOM 730 C C . PRO A 1 90 ? 8.953 3.309 -12.266 1 77.56 90 PRO A C 1
ATOM 732 O O . PRO A 1 90 ? 8.148 3.498 -11.352 1 77.56 90 PRO A O 1
ATOM 735 N N . LYS A 1 91 ? 8.609 2.695 -13.328 1 87.12 91 LYS A N 1
ATOM 736 C CA . LYS A 1 91 ? 7.215 2.354 -13.586 1 87.12 91 LYS A CA 1
ATOM 737 C C . LYS A 1 91 ? 6.832 1.045 -12.898 1 87.12 91 LYS A C 1
ATOM 739 O O . LYS A 1 91 ? 5.68 0.619 -12.961 1 87.12 91 LYS A O 1
ATOM 744 N N . ARG A 1 92 ? 7.781 0.473 -12.234 1 92.56 92 ARG A N 1
ATOM 745 C CA . ARG A 1 92 ? 7.539 -0.839 -11.641 1 92.56 92 ARG A CA 1
ATOM 746 C C . ARG A 1 92 ? 7.723 -0.8 -10.125 1 92.56 92 ARG A C 1
ATOM 748 O O . ARG A 1 92 ? 8.125 -1.794 -9.523 1 92.56 92 ARG A O 1
ATOM 755 N N . PHE A 1 93 ? 7.516 0.342 -9.562 1 96.06 93 PHE A N 1
ATOM 756 C CA . PHE A 1 93 ? 7.762 0.504 -8.141 1 96.06 93 PHE A CA 1
ATOM 757 C C . PHE A 1 93 ? 6.961 -0.513 -7.332 1 96.06 93 PHE A C 1
ATOM 759 O O . PHE A 1 93 ? 7.508 -1.188 -6.457 1 96.06 93 PHE A O 1
ATOM 766 N N . ASN A 1 94 ? 5.684 -0.704 -7.652 1 96.88 94 ASN A N 1
ATOM 767 C CA . ASN A 1 94 ? 4.875 -1.668 -6.914 1 96.88 94 ASN A CA 1
ATOM 768 C C . ASN A 1 94 ? 5.422 -3.086 -7.055 1 96.88 94 ASN A C 1
ATOM 770 O O . ASN A 1 94 ? 5.461 -3.84 -6.082 1 96.88 94 ASN A O 1
ATOM 774 N N . ASP A 1 95 ? 5.844 -3.402 -8.211 1 97.25 95 ASP A N 1
ATOM 775 C CA . ASP A 1 95 ? 6.449 -4.707 -8.453 1 97.25 95 ASP A CA 1
ATOM 776 C C . ASP A 1 95 ? 7.684 -4.91 -7.574 1 97.25 95 ASP A C 1
ATOM 778 O O . ASP A 1 95 ? 7.934 -6.016 -7.09 1 97.25 95 ASP A O 1
ATOM 782 N N . MET A 1 96 ? 8.438 -3.789 -7.414 1 97.12 96 MET A N 1
ATOM 783 C CA . MET A 1 96 ? 9.664 -3.881 -6.637 1 97.12 96 MET A CA 1
ATOM 784 C C . MET A 1 96 ? 9.367 -4.047 -5.148 1 97.12 96 MET A C 1
ATOM 786 O O . MET A 1 96 ? 10.125 -4.688 -4.426 1 97.12 96 MET A O 1
ATOM 790 N N . VAL A 1 97 ? 8.227 -3.52 -4.695 1 97.62 97 VAL A N 1
ATOM 791 C CA . VAL A 1 97 ? 7.812 -3.744 -3.316 1 97.62 97 VAL A CA 1
ATOM 792 C C . VAL A 1 97 ? 7.477 -5.219 -3.111 1 97.62 97 VAL A C 1
ATOM 794 O O . VAL A 1 97 ? 7.891 -5.824 -2.117 1 97.62 97 VAL A O 1
ATOM 797 N N . ILE A 1 98 ? 6.77 -5.789 -4.062 1 98.25 98 ILE A N 1
ATOM 798 C CA . ILE A 1 98 ? 6.418 -7.203 -4.004 1 98.25 98 ILE A CA 1
ATOM 799 C C . ILE A 1 98 ? 7.684 -8.055 -4.066 1 98.25 98 ILE A C 1
ATOM 801 O O . ILE A 1 98 ? 7.836 -9.008 -3.299 1 98.25 98 ILE A O 1
ATOM 805 N N . LEU A 1 99 ? 8.602 -7.645 -4.914 1 97.56 99 LEU A N 1
ATOM 806 C CA . LEU A 1 99 ? 9.867 -8.352 -5.059 1 97.56 99 LEU A CA 1
ATOM 807 C C . LEU A 1 99 ? 10.68 -8.297 -3.77 1 97.56 99 LEU A C 1
ATOM 809 O O . LEU A 1 99 ? 11.242 -9.297 -3.34 1 97.56 99 LEU A O 1
ATOM 813 N N . ALA A 1 100 ? 10.742 -7.113 -3.197 1 97.5 100 ALA A N 1
ATOM 814 C CA . ALA A 1 100 ? 11.445 -6.938 -1.931 1 97.5 100 ALA A CA 1
ATOM 815 C C . ALA A 1 100 ? 10.852 -7.828 -0.844 1 97.5 100 ALA A C 1
ATOM 817 O O . ALA A 1 100 ? 11.586 -8.406 -0.039 1 97.5 100 ALA A O 1
ATOM 818 N N . THR A 1 101 ? 9.531 -7.965 -0.81 1 97.94 101 THR A N 1
ATOM 819 C CA . THR A 1 101 ? 8.867 -8.852 0.14 1 97.94 101 THR A CA 1
ATOM 820 C C . THR A 1 101 ? 9.25 -10.305 -0.125 1 97.94 101 THR A C 1
ATOM 822 O O . THR A 1 101 ? 9.578 -11.047 0.805 1 97.94 101 THR A O 1
ATOM 825 N N . ALA A 1 102 ? 9.234 -10.641 -1.42 1 98.12 102 ALA A N 1
ATOM 826 C CA . ALA A 1 102 ? 9.555 -12.016 -1.806 1 98.12 102 ALA A CA 1
ATOM 827 C C . ALA A 1 102 ? 10.992 -12.367 -1.444 1 98.12 102 ALA A C 1
ATOM 829 O O . ALA A 1 102 ? 11.305 -13.516 -1.143 1 98.12 102 ALA A O 1
ATOM 830 N N . GLN A 1 103 ? 11.844 -11.375 -1.492 1 97.06 103 GLN A N 1
ATOM 831 C CA . GLN A 1 103 ? 13.242 -11.594 -1.118 1 97.06 103 GLN A CA 1
ATOM 832 C C . GLN A 1 103 ? 13.352 -12.078 0.326 1 97.06 103 GLN A C 1
ATOM 834 O O . GLN A 1 103 ? 14.219 -12.898 0.648 1 97.06 103 GLN A O 1
ATOM 839 N N . GLU A 1 104 ? 12.562 -11.625 1.194 1 96.56 104 GLU A N 1
ATOM 840 C CA . GLU A 1 104 ? 12.57 -12.008 2.604 1 96.56 104 GLU A CA 1
ATOM 841 C C . GLU A 1 104 ? 12.047 -13.43 2.793 1 96.56 104 GLU A C 1
ATOM 843 O O . GLU A 1 104 ? 12.562 -14.18 3.629 1 96.56 104 GLU A O 1
ATOM 848 N N . PHE A 1 105 ? 11.062 -13.75 2.02 1 97.31 105 PHE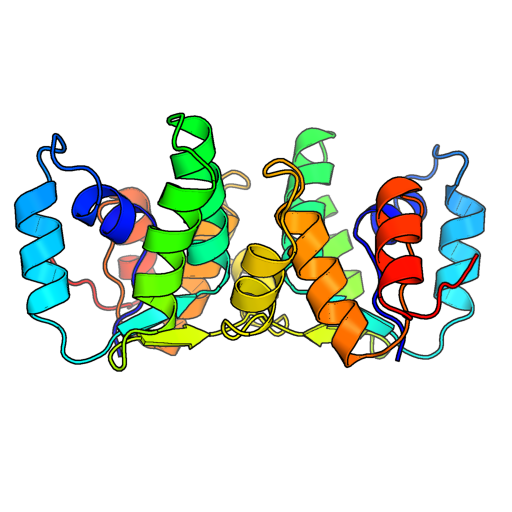 A N 1
ATOM 849 C CA . PHE A 1 105 ? 10.375 -15.016 2.26 1 97.31 105 PHE A CA 1
ATOM 850 C C . PHE A 1 105 ? 10.938 -16.109 1.365 1 97.31 105 PHE A C 1
ATOM 852 O O . PHE A 1 105 ? 10.68 -17.297 1.587 1 97.31 105 PHE A O 1
ATOM 859 N N . GLY A 1 106 ? 11.586 -15.719 0.287 1 96.62 106 GLY A N 1
ATOM 860 C CA . GLY A 1 106 ? 12.391 -16.641 -0.494 1 96.62 106 GLY A CA 1
ATOM 861 C C . GLY A 1 106 ? 11.648 -17.219 -1.681 1 96.62 106 GLY A C 1
ATOM 862 O O . GLY A 1 106 ? 12.25 -17.875 -2.537 1 96.62 106 GLY A O 1
ATOM 863 N N . ARG A 1 107 ? 10.305 -17.047 -1.786 1 97.94 107 ARG A N 1
ATOM 864 C CA . ARG A 1 107 ? 9.531 -17.641 -2.869 1 97.94 107 ARG A CA 1
ATOM 865 C C . ARG A 1 107 ? 8.453 -16.688 -3.363 1 97.94 107 ARG A C 1
ATOM 867 O O . ARG A 1 107 ? 7.852 -15.961 -2.572 1 97.94 107 ARG A O 1
ATOM 874 N N . LEU A 1 108 ? 8.203 -16.719 -4.684 1 98.44 108 LEU A N 1
ATOM 875 C CA . LEU A 1 108 ? 7.246 -15.828 -5.332 1 98.44 108 LEU A CA 1
ATOM 876 C C . LEU A 1 108 ? 6.434 -16.578 -6.379 1 98.44 108 LEU A C 1
ATOM 878 O O . LEU A 1 108 ? 6.977 -17.406 -7.121 1 98.44 108 LEU A O 1
ATOM 882 N N . VAL A 1 109 ? 5.148 -16.328 -6.355 1 98.19 109 VAL A N 1
ATOM 883 C CA . VAL A 1 109 ? 4.297 -16.75 -7.465 1 98.19 109 VAL A CA 1
ATOM 884 C C . VAL A 1 109 ? 3.801 -15.523 -8.227 1 98.19 109 VAL A C 1
ATOM 886 O O . VAL A 1 109 ? 3.248 -14.602 -7.633 1 98.19 109 VAL A O 1
ATOM 889 N N . THR A 1 110 ? 4.051 -15.516 -9.5 1 97.88 110 THR A N 1
ATOM 890 C CA . THR A 1 110 ? 3.611 -14.43 -10.375 1 97.88 110 THR A CA 1
ATOM 891 C C . THR A 1 110 ? 3.516 -14.906 -11.82 1 97.88 110 THR A C 1
ATOM 893 O O . THR A 1 110 ? 4.254 -15.805 -12.234 1 97.88 110 THR A O 1
ATOM 896 N N . TYR A 1 111 ? 2.59 -14.32 -12.539 1 96.44 111 TYR A N 1
ATOM 897 C CA . TYR A 1 111 ? 2.465 -14.609 -13.969 1 96.44 111 TYR A CA 1
ATOM 898 C C . TYR A 1 111 ? 3.139 -13.531 -14.805 1 96.44 111 TYR A C 1
ATOM 900 O O . TYR A 1 111 ? 3.109 -13.578 -16.031 1 96.44 111 TYR A O 1
ATOM 908 N N . ASP A 1 112 ? 3.707 -12.531 -14.094 1 95.56 112 ASP A N 1
ATOM 909 C CA . ASP A 1 112 ? 4.434 -11.469 -14.773 1 95.56 112 ASP A CA 1
ATOM 910 C C . ASP A 1 112 ? 5.848 -11.914 -15.141 1 95.56 112 ASP A C 1
ATOM 912 O O . ASP A 1 112 ? 6.707 -12.047 -14.266 1 95.56 112 ASP A O 1
ATOM 916 N N . LYS A 1 113 ? 6.133 -12.031 -16.422 1 95.81 113 LYS A N 1
ATOM 917 C CA . LYS A 1 113 ? 7.398 -12.562 -16.922 1 95.81 113 LYS A CA 1
ATOM 918 C C . LYS A 1 113 ? 8.57 -11.688 -16.484 1 95.81 113 LYS A C 1
ATOM 920 O O . LYS A 1 113 ? 9.641 -12.203 -16.125 1 95.81 113 LYS A O 1
ATOM 925 N N . LYS A 1 114 ? 8.391 -10.438 -16.531 1 95 114 LYS A N 1
ATOM 926 C CA . LYS A 1 114 ? 9.461 -9.531 -16.125 1 95 114 LYS A CA 1
ATOM 927 C C . LYS A 1 114 ? 9.75 -9.656 -14.633 1 95 114 LYS A C 1
ATOM 929 O O . LYS A 1 114 ? 10.906 -9.695 -14.219 1 95 114 LYS A O 1
ATOM 934 N N . LEU A 1 115 ? 8.711 -9.758 -13.836 1 96.5 115 LEU A N 1
ATOM 935 C CA . LEU A 1 115 ? 8.891 -9.906 -12.398 1 96.5 115 LEU A CA 1
ATOM 936 C C . LEU A 1 115 ? 9.539 -11.25 -12.07 1 96.5 115 LEU A C 1
ATOM 938 O O . LEU A 1 115 ? 10.352 -11.344 -11.148 1 96.5 115 LEU A O 1
ATOM 942 N N . ARG A 1 116 ? 9.203 -12.242 -12.844 1 96.88 116 ARG A N 1
ATOM 943 C CA . ARG A 1 116 ? 9.836 -13.547 -12.664 1 96.88 116 ARG A CA 1
ATOM 944 C C . ARG A 1 116 ? 11.336 -13.461 -12.898 1 96.88 116 ARG A C 1
ATOM 946 O O . ARG A 1 116 ? 12.125 -14.008 -12.125 1 96.88 116 ARG A O 1
ATOM 953 N N . ARG A 1 117 ? 11.695 -12.766 -13.938 1 95.75 117 ARG A N 1
ATOM 954 C CA . ARG A 1 117 ? 13.109 -12.625 -14.258 1 95.75 117 ARG A CA 1
ATOM 955 C C . ARG A 1 117 ? 13.852 -11.867 -13.156 1 95.75 117 ARG A C 1
ATOM 957 O O . ARG A 1 117 ? 14.961 -12.242 -12.773 1 95.75 117 ARG A O 1
ATOM 964 N N . ASP A 1 118 ? 13.219 -10.805 -12.688 1 95.62 118 ASP A N 1
ATOM 965 C CA . ASP A 1 118 ? 13.82 -10.031 -11.602 1 95.62 118 ASP A CA 1
ATOM 966 C C . ASP A 1 118 ? 14 -10.898 -10.359 1 95.62 118 ASP A C 1
ATOM 968 O O . ASP A 1 118 ? 15.023 -10.805 -9.672 1 95.62 118 ASP A O 1
ATOM 972 N N . ALA A 1 119 ? 13 -11.734 -10.062 1 97.25 119 ALA A N 1
ATOM 973 C CA . ALA A 1 119 ? 13.055 -12.625 -8.906 1 97.25 119 ALA A CA 1
ATOM 974 C C . ALA A 1 119 ? 14.195 -13.633 -9.047 1 97.25 119 ALA A C 1
ATOM 976 O O . ALA A 1 119 ? 14.945 -13.867 -8.102 1 97.25 119 ALA A O 1
ATOM 977 N N . GLU A 1 120 ? 14.281 -14.156 -10.227 1 96.25 120 GLU A N 1
ATOM 978 C CA . GLU A 1 120 ? 15.352 -15.117 -10.492 1 96.25 120 GLU A CA 1
ATOM 979 C C . GLU A 1 120 ? 16.719 -14.484 -10.281 1 96.25 120 GLU A C 1
ATOM 981 O O . GLU A 1 120 ? 17.609 -15.109 -9.695 1 96.25 120 GLU A O 1
ATOM 986 N N . ARG A 1 121 ? 16.891 -13.336 -10.719 1 95.31 121 ARG A N 1
ATOM 987 C CA . ARG A 1 121 ? 18.156 -12.625 -10.602 1 95.31 121 ARG A CA 1
ATOM 988 C C . ARG A 1 121 ? 18.531 -12.398 -9.141 1 95.31 121 ARG A C 1
ATOM 990 O O . ARG A 1 121 ? 19.719 -12.352 -8.797 1 95.31 121 ARG A O 1
ATOM 997 N N . LEU A 1 122 ? 17.562 -12.336 -8.289 1 95.88 122 LEU A N 1
ATOM 998 C CA . LEU A 1 122 ? 17.812 -12.062 -6.875 1 95.88 122 LEU A CA 1
ATOM 999 C C . LEU A 1 122 ? 17.859 -13.359 -6.078 1 95.88 122 LEU A C 1
ATOM 1001 O O . LEU A 1 122 ? 17.938 -13.336 -4.848 1 95.88 122 LEU A O 1
ATOM 1005 N N . GLY A 1 123 ? 17.688 -14.477 -6.77 1 96.38 123 GLY A N 1
ATOM 1006 C CA . GLY A 1 123 ? 17.781 -15.773 -6.113 1 96.38 123 GLY A CA 1
ATOM 1007 C C . GLY A 1 123 ? 16.484 -16.172 -5.422 1 96.38 123 GLY A C 1
ATOM 1008 O O . GLY A 1 123 ? 16.516 -16.984 -4.484 1 96.38 123 GLY A O 1
ATOM 1009 N N . ILE A 1 124 ? 15.406 -15.609 -5.77 1 97.38 124 ILE A N 1
ATOM 1010 C CA . ILE A 1 124 ? 14.102 -15.938 -5.215 1 97.38 124 ILE A CA 1
ATOM 1011 C C . ILE A 1 124 ? 13.516 -17.141 -5.961 1 97.38 124 ILE A C 1
ATO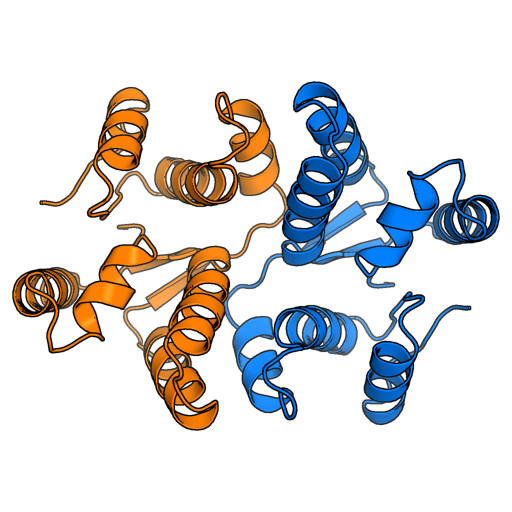M 1013 O O . ILE A 1 124 ? 13.523 -17.172 -7.191 1 97.38 124 ILE A O 1
ATOM 1017 N N . ASP A 1 125 ? 13.031 -18.078 -5.234 1 96.94 125 ASP A N 1
ATOM 1018 C CA . ASP A 1 125 ? 12.398 -19.25 -5.844 1 96.94 125 ASP A CA 1
ATOM 1019 C C . ASP A 1 125 ? 11.055 -18.875 -6.48 1 96.94 125 ASP A C 1
ATOM 1021 O O . ASP A 1 125 ? 10.297 -18.078 -5.922 1 96.94 125 ASP A O 1
ATOM 1025 N N . LEU A 1 126 ? 10.781 -19.469 -7.637 1 94.81 126 LEU A N 1
ATOM 1026 C CA . LEU A 1 126 ? 9.547 -19.188 -8.352 1 94.81 126 LEU A CA 1
ATOM 1027 C C . LEU A 1 126 ? 8.664 -20.422 -8.43 1 94.81 126 LEU A C 1
ATOM 1029 O O . LEU A 1 126 ? 9.164 -21.547 -8.5 1 94.81 126 LEU A O 1
ATOM 1033 N N . LEU A 1 127 ? 7.453 -20.297 -8.172 1 81.31 127 LEU A N 1
ATOM 1034 C CA . LEU A 1 127 ? 6.516 -21.375 -8.445 1 81.31 127 LEU A CA 1
ATOM 1035 C C . LEU A 1 127 ? 5.918 -21.234 -9.844 1 81.31 127 LEU A C 1
ATOM 1037 O O . LEU A 1 127 ? 5.848 -20.125 -10.383 1 81.31 127 LEU A O 1
ATOM 1041 N N . PRO A 1 128 ? 5.227 -22.188 -10.703 1 63.78 128 PRO A N 1
ATOM 1042 C CA . PRO A 1 128 ? 4.883 -22.188 -12.125 1 63.78 128 PRO A CA 1
ATOM 1043 C C . PRO A 1 128 ? 3.971 -21.016 -12.508 1 63.78 128 PRO A C 1
ATOM 1045 O O . PRO A 1 128 ? 3.268 -20.484 -11.656 1 63.78 128 PRO A O 1
ATOM 1048 N N . MET B 1 1 ? 0.399 9.352 18.875 1 90.19 1 MET B N 1
ATOM 1049 C CA . MET B 1 1 ? 1.233 9.805 17.766 1 90.19 1 MET B CA 1
ATOM 1050 C C . MET B 1 1 ? 0.377 10.211 16.562 1 90.19 1 MET B C 1
ATOM 1052 O O . MET B 1 1 ? -0.737 9.711 16.406 1 90.19 1 MET B O 1
ATOM 1056 N N . THR B 1 2 ? 0.884 11.148 15.742 1 97.44 2 THR B N 1
ATOM 1057 C CA . THR B 1 2 ? 0.101 11.766 14.672 1 97.44 2 THR B CA 1
ATOM 1058 C C . THR B 1 2 ? 0.373 11.078 13.336 1 97.44 2 THR B C 1
ATOM 1060 O O . THR B 1 2 ? 1.526 10.953 12.922 1 97.44 2 THR B O 1
ATOM 1063 N N . VAL B 1 3 ? -0.713 10.609 12.688 1 98.69 3 VAL B N 1
ATOM 1064 C CA . VAL B 1 3 ? -0.599 10.039 11.352 1 98.69 3 VAL B CA 1
ATOM 1065 C C . VAL B 1 3 ? -0.544 11.156 10.312 1 98.69 3 VAL B C 1
ATOM 1067 O O . VAL B 1 3 ? -1.325 12.109 10.375 1 98.69 3 VAL B O 1
ATOM 1070 N N . ILE B 1 4 ? 0.425 11.055 9.383 1 98.69 4 ILE B N 1
ATOM 1071 C CA . ILE B 1 4 ? 0.606 12.07 8.352 1 98.69 4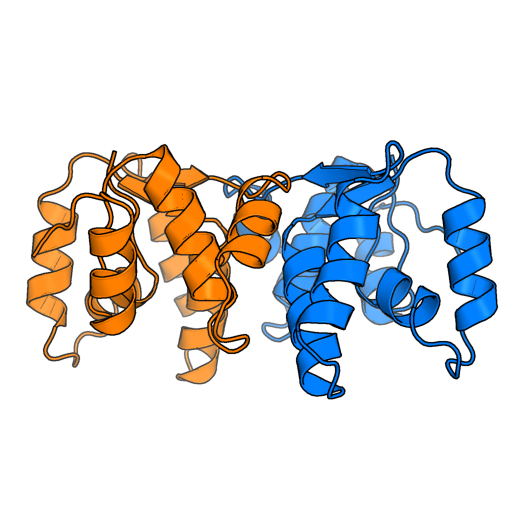 ILE B CA 1
ATOM 1072 C C . ILE B 1 4 ? 0.015 11.578 7.035 1 98.69 4 ILE B C 1
ATOM 1074 O O . ILE B 1 4 ? 0.38 10.508 6.547 1 98.69 4 ILE B O 1
ATOM 1078 N N . ASP B 1 5 ? -0.88 12.336 6.496 1 98.19 5 ASP B N 1
ATOM 1079 C CA . ASP B 1 5 ? -1.485 12.047 5.199 1 98.19 5 ASP B CA 1
ATOM 1080 C C . ASP B 1 5 ? -0.527 12.383 4.059 1 98.19 5 ASP B C 1
ATOM 1082 O O . ASP B 1 5 ? 0.422 13.148 4.242 1 98.19 5 ASP B O 1
ATOM 1086 N N . THR B 1 6 ? -0.803 11.883 2.893 1 98.44 6 THR B N 1
ATOM 1087 C CA . THR B 1 6 ? 0.05 12.023 1.718 1 98.44 6 THR B CA 1
ATOM 1088 C C . THR B 1 6 ? 0.211 13.492 1.337 1 98.44 6 THR B C 1
ATOM 1090 O O . THR B 1 6 ? 1.323 13.953 1.074 1 98.44 6 THR B O 1
ATOM 1093 N N . ASN B 1 7 ? -0.86 14.219 1.371 1 97.5 7 ASN B N 1
ATOM 1094 C CA . ASN B 1 7 ? -0.833 15.586 0.864 1 97.5 7 ASN B CA 1
ATOM 1095 C C . ASN B 1 7 ? 0.052 16.484 1.724 1 97.5 7 ASN B C 1
ATOM 1097 O O . ASN B 1 7 ? 0.584 17.484 1.24 1 97.5 7 ASN B O 1
ATOM 1101 N N . VAL B 1 8 ? 0.233 16.141 2.982 1 98.06 8 VAL B N 1
ATOM 1102 C CA . VAL B 1 8 ? 1.083 16.938 3.857 1 98.06 8 VAL B CA 1
ATOM 1103 C C . VAL B 1 8 ? 2.525 16.891 3.359 1 98.06 8 VAL B C 1
ATOM 1105 O O . VAL B 1 8 ? 3.178 17.938 3.236 1 98.06 8 VAL B O 1
ATOM 1108 N N . PHE B 1 9 ? 3.012 15.711 3.043 1 98.38 9 PHE B N 1
ATOM 1109 C CA . PHE B 1 9 ? 4.363 15.57 2.51 1 98.38 9 PHE B CA 1
ATOM 1110 C C . PHE B 1 9 ? 4.469 16.219 1.13 1 98.38 9 PHE B C 1
ATOM 1112 O O . PHE B 1 9 ? 5.48 16.844 0.806 1 98.38 9 PHE B O 1
ATOM 1119 N N . VAL B 1 10 ? 3.43 16.047 0.299 1 98.19 10 VAL B N 1
ATOM 1120 C CA . VAL B 1 10 ? 3.416 16.641 -1.03 1 98.19 10 VAL B CA 1
ATOM 1121 C C . VAL B 1 10 ? 3.625 18.156 -0.917 1 98.19 10 VAL B C 1
ATOM 1123 O O . VAL B 1 10 ? 4.508 18.703 -1.568 1 98.19 10 VAL B O 1
ATOM 1126 N N . TYR B 1 11 ? 2.865 18.766 -0.074 1 97.62 11 TYR B N 1
ATOM 1127 C CA . TYR B 1 11 ? 2.934 20.219 0.079 1 97.62 11 TYR B CA 1
ATOM 1128 C C . TYR B 1 11 ? 4.258 20.641 0.707 1 97.62 11 TYR B C 1
ATOM 1130 O O . TYR B 1 11 ? 4.789 21.703 0.393 1 97.62 11 TYR B O 1
ATOM 1138 N N . ALA B 1 12 ? 4.805 19.828 1.586 1 97.56 12 ALA B N 1
ATOM 1139 C CA . ALA B 1 12 ? 6.082 20.156 2.215 1 97.56 12 ALA B CA 1
ATOM 1140 C C . ALA B 1 12 ? 7.219 20.125 1.198 1 97.56 12 ALA B C 1
ATOM 1142 O O . ALA B 1 12 ? 8.195 20.875 1.326 1 97.56 12 ALA B O 1
ATOM 1143 N N . VAL B 1 13 ? 7.086 19.266 0.174 1 96.94 13 VAL B N 1
ATOM 1144 C CA . VAL B 1 13 ? 8.148 19.062 -0.808 1 96.94 13 VAL B CA 1
ATOM 1145 C C . VAL B 1 13 ? 7.992 20.078 -1.948 1 96.94 13 VAL B C 1
ATOM 1147 O O . VAL B 1 13 ? 8.977 20.625 -2.436 1 96.94 13 VAL B O 1
ATOM 1150 N N . LEU B 1 14 ? 6.754 20.359 -2.416 1 95.5 14 LEU B N 1
ATOM 1151 C CA . LEU B 1 14 ? 6.5 21.266 -3.525 1 95.5 14 LEU B CA 1
ATOM 1152 C C . LEU B 1 14 ? 6.719 22.719 -3.096 1 95.5 14 LEU B C 1
ATOM 1154 O O . LEU B 1 14 ? 5.855 23.312 -2.445 1 95.5 14 LEU B O 1
ATOM 1158 N N . ARG B 1 15 ? 7.719 23.297 -3.527 1 88.75 15 ARG B N 1
ATOM 1159 C CA . ARG B 1 15 ? 8.125 24.625 -3.092 1 88.75 15 ARG B CA 1
ATOM 1160 C C . ARG B 1 15 ? 7.152 25.688 -3.602 1 88.75 15 ARG B C 1
ATOM 1162 O O . ARG B 1 15 ? 6.949 26.719 -2.951 1 88.75 15 ARG B O 1
ATOM 1169 N N . ASP B 1 16 ? 6.539 25.453 -4.695 1 91.25 16 ASP B N 1
ATOM 1170 C CA . ASP B 1 16 ? 5.66 26.453 -5.293 1 91.25 16 ASP B CA 1
ATOM 1171 C C . ASP B 1 16 ? 4.234 26.312 -4.77 1 91.25 16 ASP B C 1
ATOM 1173 O O . ASP B 1 16 ? 3.357 27.109 -5.117 1 91.25 16 ASP B O 1
ATOM 1177 N N . SER B 1 17 ? 4.082 25.328 -3.896 1 91 17 SER B N 1
ATOM 1178 C CA . SER B 1 17 ? 2.758 25.156 -3.311 1 91 17 SER B CA 1
ATOM 1179 C C . SER B 1 17 ? 2.441 26.266 -2.322 1 91 17 SER B C 1
ATOM 1181 O O . SER B 1 17 ? 3.307 26.688 -1.551 1 91 17 SER B O 1
ATOM 1183 N N . GLU B 1 18 ? 1.187 26.734 -2.352 1 93.25 18 GLU B N 1
ATOM 1184 C CA . GLU B 1 18 ? 0.737 27.734 -1.394 1 93.25 18 GLU B CA 1
ATOM 1185 C C . GLU B 1 18 ? 0.768 27.188 0.032 1 93.25 18 GLU B C 1
ATOM 1187 O O . GLU B 1 18 ? 0.844 27.969 0.994 1 93.25 18 GLU B O 1
ATOM 1192 N N . PHE B 1 19 ? 0.798 25.891 0.18 1 94.06 19 PHE B N 1
ATOM 1193 C CA . PHE B 1 19 ? 0.751 25.25 1.494 1 94.06 19 PHE B CA 1
ATOM 1194 C C . PHE B 1 19 ? 2.146 24.844 1.944 1 94.06 19 PHE B C 1
ATOM 1196 O O . PHE B 1 19 ? 2.307 24.234 3.002 1 94.06 19 PHE B O 1
ATOM 1203 N N . ASN B 1 20 ? 3.16 25.156 1.135 1 96.44 20 ASN B N 1
ATOM 1204 C CA . ASN B 1 20 ? 4.508 24.656 1.401 1 96.44 20 ASN B CA 1
ATOM 1205 C C . ASN B 1 20 ? 5 25.094 2.779 1 96.44 20 ASN B C 1
ATOM 1207 O O . ASN B 1 20 ? 5.348 24.25 3.611 1 96.44 20 ASN B O 1
ATOM 1211 N N . GLU B 1 21 ? 4.973 26.359 3.061 1 96.69 21 GLU B N 1
ATOM 1212 C CA . GLU B 1 21 ? 5.461 26.875 4.336 1 96.69 21 GLU B CA 1
ATOM 1213 C C . GLU B 1 21 ? 4.664 26.297 5.504 1 96.69 21 GLU B C 1
ATOM 1215 O O . GLU B 1 21 ? 5.238 25.891 6.516 1 96.69 21 GLU B O 1
ATOM 1220 N N . GLU B 1 22 ? 3.395 26.281 5.363 1 96 22 GLU B N 1
ATOM 1221 C CA . GLU B 1 22 ? 2.521 25.766 6.414 1 96 22 GLU B CA 1
ATOM 1222 C C . GLU B 1 22 ? 2.811 24.281 6.691 1 96 22 GLU B C 1
ATOM 1224 O O . GLU B 1 22 ? 2.904 23.875 7.852 1 96 22 GLU B O 1
ATOM 1229 N N . ALA B 1 23 ? 2.908 23.469 5.68 1 97.31 23 ALA B N 1
ATOM 1230 C CA . ALA B 1 23 ? 3.178 22.031 5.828 1 97.31 23 ALA B CA 1
ATOM 1231 C C . ALA B 1 23 ? 4.535 21.797 6.484 1 97.31 23 ALA B C 1
ATOM 1233 O O . ALA B 1 23 ? 4.668 20.938 7.359 1 97.31 23 ALA B O 1
ATOM 1234 N N . ARG B 1 24 ? 5.5 22.609 6.066 1 97.25 24 ARG B N 1
ATOM 1235 C CA . ARG B 1 24 ? 6.836 22.469 6.633 1 97.25 24 ARG B CA 1
ATOM 1236 C C . ARG B 1 24 ? 6.848 22.844 8.109 1 97.25 24 ARG B C 1
ATOM 1238 O O . ARG B 1 24 ? 7.473 22.156 8.93 1 97.25 24 ARG B O 1
ATOM 1245 N N . LYS B 1 25 ? 6.219 23.875 8.43 1 96.75 25 LYS B N 1
ATOM 1246 C CA . LYS B 1 25 ? 6.129 24.312 9.82 1 96.75 25 LYS B CA 1
ATOM 1247 C C . LYS B 1 25 ? 5.402 23.266 10.672 1 96.75 25 LYS B C 1
ATOM 1249 O O . LYS B 1 25 ? 5.805 23 11.805 1 96.75 25 LYS B O 1
ATOM 1254 N N . LEU B 1 26 ? 4.344 22.75 10.109 1 96.69 26 LEU B N 1
ATOM 1255 C CA . LEU B 1 26 ? 3.564 21.734 10.805 1 96.69 26 LEU B CA 1
ATOM 1256 C C . LEU B 1 26 ? 4.418 20.5 11.102 1 96.69 26 LEU B C 1
ATOM 1258 O O . LEU B 1 26 ? 4.449 20.016 12.242 1 96.69 26 LEU B O 1
ATOM 1262 N N . LEU B 1 27 ? 5.121 19.984 10.141 1 97.12 27 LEU B N 1
ATOM 1263 C CA . LEU B 1 27 ? 5.988 18.828 10.336 1 97.12 27 LEU B CA 1
ATOM 1264 C C . LEU B 1 27 ? 7.102 19.141 11.336 1 97.12 27 LEU B C 1
ATOM 1266 O O . LEU B 1 27 ? 7.441 18.312 12.18 1 97.12 27 LEU B O 1
ATOM 1270 N N . ALA B 1 28 ? 7.609 20.359 11.227 1 96.75 28 ALA B N 1
ATOM 1271 C CA . ALA B 1 28 ? 8.695 20.766 12.109 1 96.75 28 ALA B CA 1
ATOM 1272 C C . ALA B 1 28 ? 8.227 20.812 13.562 1 96.75 28 ALA B C 1
ATOM 1274 O O . ALA B 1 28 ? 9.023 20.609 14.484 1 96.75 28 ALA B O 1
ATOM 1275 N N . SER B 1 29 ? 6.988 21.016 13.742 1 96 29 SER B N 1
ATOM 1276 C CA . SER B 1 29 ? 6.438 21.156 15.086 1 96 29 SER B CA 1
ATOM 1277 C C . SER B 1 29 ? 6.223 19.797 15.742 1 96 29 SER B C 1
ATOM 1279 O O . SER B 1 29 ? 6.008 19.719 16.953 1 96 29 SER B O 1
ATOM 1281 N N . LEU B 1 30 ? 6.223 18.734 15.023 1 96.56 30 LEU B N 1
ATOM 1282 C CA . LEU B 1 30 ? 5.984 17.391 15.547 1 96.56 30 LEU B CA 1
ATOM 1283 C C . LEU B 1 30 ? 7.297 16.703 15.898 1 96.56 30 LEU B C 1
ATOM 1285 O O . LEU B 1 30 ? 8.227 16.688 15.086 1 96.56 30 LEU B O 1
ATOM 1289 N N . GLU B 1 31 ? 7.387 16.125 17.047 1 96.5 31 GLU B N 1
ATOM 1290 C CA . GLU B 1 31 ? 8.586 15.406 17.469 1 96.5 31 GLU B CA 1
ATOM 1291 C C . GLU B 1 31 ? 8.688 14.062 16.766 1 96.5 31 GLU B C 1
ATOM 1293 O O . GLU B 1 31 ? 9.789 13.609 16.422 1 96.5 31 GLU B O 1
ATOM 1298 N N . ARG B 1 32 ? 7.59 13.43 16.656 1 97.75 32 ARG B N 1
ATOM 1299 C CA . ARG B 1 32 ? 7.473 12.148 15.961 1 97.75 32 ARG B CA 1
ATOM 1300 C C . ARG B 1 32 ? 6.129 12.031 15.25 1 97.75 32 ARG B C 1
ATOM 1302 O O . ARG B 1 32 ? 5.176 12.734 15.594 1 97.75 32 ARG B O 1
ATOM 1309 N N . TRP B 1 33 ? 6.105 11.227 14.188 1 98.19 33 TRP B N 1
ATOM 1310 C CA . TRP B 1 33 ? 4.855 11.016 13.469 1 98.19 33 TRP B CA 1
ATOM 1311 C C . TRP B 1 33 ? 4.801 9.609 12.875 1 98.19 33 TRP B C 1
ATOM 1313 O O . TRP B 1 33 ? 5.805 8.898 12.859 1 98.19 33 TRP B O 1
ATOM 1323 N N . VAL B 1 34 ? 3.621 9.219 12.539 1 98.5 34 VAL B N 1
ATOM 1324 C CA . VAL B 1 34 ? 3.359 7.914 11.945 1 98.5 34 VAL B CA 1
ATOM 1325 C C . VAL B 1 34 ? 3.076 8.078 10.453 1 98.5 34 VAL B C 1
ATOM 1327 O O . VAL B 1 34 ? 2.301 8.945 10.055 1 98.5 34 VAL B O 1
ATOM 1330 N N . VAL B 1 35 ? 3.744 7.258 9.68 1 98.62 35 VAL B N 1
ATOM 1331 C CA . VAL B 1 35 ? 3.516 7.258 8.234 1 98.62 35 VAL B CA 1
ATOM 1332 C C . VAL B 1 35 ? 3.021 5.883 7.789 1 98.62 35 VAL B C 1
ATOM 1334 O O . VAL B 1 35 ? 3.787 4.918 7.773 1 98.62 35 VAL B O 1
ATOM 1337 N N . PRO B 1 36 ? 1.711 5.781 7.43 1 98.25 36 PRO B N 1
ATOM 1338 C CA . PRO B 1 36 ? 1.283 4.531 6.801 1 98.25 36 PRO B CA 1
ATOM 1339 C C . PRO B 1 36 ? 2.057 4.219 5.52 1 98.25 36 PRO B C 1
ATOM 1341 O O . PRO B 1 36 ? 2.359 5.129 4.742 1 98.25 36 PRO B O 1
ATOM 1344 N N . SER B 1 37 ? 2.352 2.994 5.266 1 97.56 37 SER B N 1
ATOM 1345 C CA . SER B 1 37 ? 3.135 2.611 4.094 1 97.56 37 SER B CA 1
ATOM 1346 C C . SER B 1 37 ? 2.469 3.086 2.805 1 97.56 37 SER B C 1
ATOM 1348 O O . SER B 1 37 ? 3.15 3.43 1.838 1 97.56 37 SER B O 1
ATOM 1350 N N . ILE B 1 38 ? 1.126 3.102 2.779 1 97.88 38 ILE B N 1
ATOM 1351 C CA . ILE B 1 38 ? 0.394 3.492 1.579 1 97.88 38 ILE B CA 1
ATOM 1352 C C . ILE B 1 38 ? 0.724 4.938 1.22 1 97.88 38 ILE B C 1
ATOM 1354 O O . ILE B 1 38 ? 0.712 5.312 0.044 1 97.88 38 ILE B O 1
ATOM 1358 N N . VAL B 1 39 ? 1.067 5.754 2.205 1 98.56 39 VAL B N 1
ATOM 1359 C CA . VAL B 1 39 ? 1.423 7.148 1.978 1 98.56 39 VAL B CA 1
ATOM 1360 C C . VAL B 1 39 ? 2.715 7.23 1.167 1 98.56 39 VAL B C 1
ATOM 1362 O O . VAL B 1 39 ? 2.83 8.047 0.25 1 98.56 39 VAL B O 1
ATOM 1365 N N . LEU B 1 40 ? 3.676 6.348 1.464 1 98.25 40 LEU B N 1
ATOM 1366 C CA . LEU B 1 40 ? 4.938 6.324 0.732 1 98.25 40 LEU B CA 1
ATOM 1367 C C . LEU B 1 40 ? 4.719 5.883 -0.711 1 98.25 40 LEU B C 1
ATOM 1369 O O . LEU B 1 40 ? 5.344 6.418 -1.629 1 98.25 40 LEU B O 1
ATOM 1373 N N . TYR B 1 41 ? 3.777 4.945 -0.862 1 97.5 41 TYR B N 1
ATOM 1374 C CA . TYR B 1 41 ? 3.447 4.5 -2.211 1 97.5 41 TYR B CA 1
ATOM 1375 C C . TYR B 1 41 ? 2.814 5.629 -3.018 1 97.5 41 TYR B C 1
ATOM 1377 O O . TYR B 1 41 ? 3.186 5.855 -4.172 1 97.5 41 TYR B O 1
ATOM 1385 N N . GLU B 1 42 ? 1.915 6.297 -2.43 1 98.06 42 GLU B N 1
ATOM 1386 C CA . GLU B 1 42 ? 1.237 7.406 -3.088 1 98.06 42 GLU B CA 1
ATOM 1387 C C . GLU B 1 42 ? 2.217 8.523 -3.434 1 98.06 42 GLU B C 1
ATOM 1389 O O . GLU B 1 42 ? 2.125 9.125 -4.504 1 98.06 42 GLU B O 1
ATOM 1394 N N . LEU B 1 43 ? 3.15 8.82 -2.539 1 98.25 43 LEU B N 1
ATOM 1395 C CA . LEU B 1 43 ? 4.152 9.852 -2.787 1 98.25 43 LEU B CA 1
ATOM 1396 C C . LEU B 1 43 ? 4.992 9.508 -4.012 1 98.25 43 LEU B C 1
ATOM 1398 O O . LEU B 1 43 ? 5.25 10.367 -4.855 1 98.25 43 LEU B O 1
ATOM 1402 N N . TYR B 1 44 ? 5.379 8.234 -4.098 1 97.81 44 TYR B N 1
ATOM 1403 C CA . TYR B 1 44 ? 6.172 7.801 -5.242 1 97.81 44 TYR B CA 1
ATOM 1404 C C . TYR B 1 44 ? 5.445 8.086 -6.551 1 97.81 44 TYR B C 1
ATOM 1406 O O . TYR B 1 44 ? 5.996 8.727 -7.449 1 97.81 44 TYR B O 1
ATOM 1414 N N . TRP B 1 45 ? 4.203 7.734 -6.578 1 97.56 45 TRP B N 1
ATOM 1415 C CA . TRP B 1 45 ? 3.461 7.836 -7.828 1 97.56 45 TRP B CA 1
ATOM 1416 C C . TRP B 1 45 ? 3.057 9.281 -8.109 1 97.56 45 TRP B C 1
ATOM 1418 O O . TRP B 1 45 ? 2.986 9.703 -9.266 1 97.56 45 TRP B O 1
ATOM 1428 N N . PHE B 1 46 ? 2.777 10 -7.078 1 97.88 46 PHE B N 1
ATOM 1429 C CA . PHE B 1 46 ? 2.463 11.406 -7.266 1 97.88 46 PHE B CA 1
ATOM 1430 C C . PHE B 1 46 ? 3.621 12.141 -7.934 1 97.88 46 PHE B C 1
ATOM 1432 O O . PHE B 1 46 ? 3.438 12.789 -8.961 1 97.88 46 PHE B O 1
ATOM 1439 N N . PHE B 1 47 ? 4.824 11.984 -7.41 1 97.06 47 PHE B N 1
ATOM 1440 C CA . PHE B 1 47 ? 5.965 12.734 -7.918 1 97.06 47 PHE B CA 1
ATOM 1441 C C . PHE B 1 47 ? 6.406 12.195 -9.273 1 97.06 47 PHE B C 1
ATOM 1443 O O . PHE B 1 47 ? 6.871 12.945 -10.125 1 97.06 47 PHE B O 1
ATOM 1450 N N . ARG B 1 48 ? 6.191 10.891 -9.398 1 96.19 48 ARG B N 1
ATOM 1451 C CA . ARG B 1 48 ? 6.41 10.367 -10.742 1 96.19 48 ARG B CA 1
ATOM 1452 C C . ARG B 1 48 ? 5.488 11.047 -11.75 1 96.19 48 ARG B C 1
ATOM 1454 O O . ARG B 1 48 ? 5.93 11.438 -12.836 1 96.19 48 ARG B O 1
ATOM 1461 N N . GLY B 1 49 ? 4.258 11.164 -11.398 1 96.06 49 GLY B N 1
ATOM 1462 C CA . GLY B 1 49 ? 3.283 11.812 -12.258 1 96.06 49 GLY B CA 1
ATOM 1463 C C . GLY B 1 49 ? 3.598 13.281 -12.516 1 96.06 49 GLY B C 1
ATOM 1464 O O . GLY B 1 49 ? 3.23 13.82 -13.562 1 96.06 49 GLY B O 1
ATOM 1465 N N . GLU B 1 50 ? 4.289 13.875 -11.578 1 95.69 50 GLU B N 1
ATOM 1466 C CA . GLU B 1 50 ? 4.656 15.289 -11.688 1 95.69 50 GLU B CA 1
ATOM 1467 C C . GLU B 1 50 ? 5.93 15.461 -12.508 1 95.69 50 GLU B C 1
ATOM 1469 O O . GLU B 1 50 ? 6.426 16.578 -12.664 1 95.69 50 GLU B O 1
ATOM 1474 N N . GLY B 1 51 ? 6.566 14.344 -12.906 1 94.44 51 GLY B N 1
ATOM 1475 C CA . GLY B 1 51 ? 7.711 14.414 -13.805 1 94.44 51 GLY B CA 1
ATOM 1476 C C . GLY B 1 51 ? 9.039 14.383 -13.078 1 94.44 51 GLY B C 1
ATOM 1477 O O . GLY B 1 51 ? 10.094 14.609 -13.68 1 94.44 51 GLY B O 1
ATOM 1478 N N . TYR B 1 52 ? 9.016 14.055 -11.805 1 94.31 52 TYR B N 1
ATOM 1479 C CA . TYR B 1 52 ? 10.266 13.938 -11.07 1 94.31 52 TYR B CA 1
ATOM 1480 C C . TYR B 1 52 ? 11.078 12.75 -11.578 1 94.31 52 TYR B C 1
ATOM 1482 O O . TYR B 1 52 ? 10.523 11.719 -11.961 1 94.31 52 TYR B O 1
ATOM 1490 N N . ARG B 1 53 ? 12.375 13.008 -11.547 1 94.44 53 ARG B N 1
ATOM 1491 C CA . ARG B 1 53 ? 13.266 11.906 -11.875 1 94.44 53 ARG B CA 1
ATOM 1492 C C . ARG B 1 53 ? 13.312 10.883 -10.742 1 94.44 53 ARG B C 1
ATOM 1494 O O . ARG B 1 53 ? 13.031 11.211 -9.594 1 94.44 53 ARG B O 1
ATOM 1501 N N . VAL B 1 54 ? 13.656 9.711 -11.016 1 93.94 54 VAL B N 1
ATOM 1502 C CA . VAL B 1 54 ? 13.672 8.609 -10.055 1 93.94 54 VAL B CA 1
ATOM 1503 C C . VAL B 1 54 ? 14.57 8.969 -8.867 1 93.94 54 VAL B C 1
ATOM 1505 O O . VAL B 1 54 ? 14.219 8.703 -7.719 1 93.94 54 VAL B O 1
ATOM 1508 N N . GLU B 1 55 ? 15.695 9.555 -9.148 1 94.5 55 GLU B N 1
ATOM 1509 C CA . GLU B 1 55 ? 16.641 9.914 -8.094 1 94.5 55 GLU B CA 1
ATOM 1510 C C . GLU B 1 55 ? 16.031 10.945 -7.148 1 94.5 55 GLU B C 1
ATOM 1512 O O . GLU B 1 55 ? 16.297 10.914 -5.941 1 94.5 55 GLU B O 1
ATOM 1517 N N . GLU B 1 56 ? 15.273 11.836 -7.625 1 95.75 56 GLU B N 1
ATOM 1518 C CA . GLU B 1 56 ? 14.602 12.852 -6.812 1 95.75 56 GLU B CA 1
ATOM 1519 C C . GLU B 1 56 ? 13.523 12.227 -5.938 1 95.75 56 GLU B C 1
ATOM 1521 O O . GLU B 1 56 ? 13.383 12.578 -4.766 1 95.75 56 GLU B O 1
ATOM 1526 N N . ILE B 1 57 ? 12.797 11.305 -6.566 1 96.44 57 ILE B N 1
ATOM 1527 C CA . ILE B 1 57 ? 11.75 10.609 -5.82 1 96.44 57 ILE B CA 1
ATOM 1528 C C . ILE B 1 57 ? 12.383 9.789 -4.691 1 96.44 57 ILE B C 1
ATOM 1530 O O . ILE B 1 57 ? 11.922 9.836 -3.551 1 96.44 57 ILE B O 1
ATOM 1534 N N . ASN B 1 58 ? 13.469 9.102 -5.02 1 95.94 58 ASN B N 1
ATOM 1535 C CA . ASN B 1 58 ? 14.195 8.32 -4.023 1 95.94 58 ASN B CA 1
ATOM 1536 C C . ASN B 1 58 ? 14.664 9.188 -2.863 1 95.94 58 ASN B C 1
ATOM 1538 O O . ASN B 1 58 ? 14.586 8.781 -1.704 1 95.94 58 ASN B O 1
ATOM 1542 N N . ALA B 1 59 ? 15.164 10.336 -3.213 1 96.75 59 ALA B N 1
ATOM 1543 C CA . ALA B 1 59 ? 15.656 11.25 -2.182 1 96.75 59 ALA B CA 1
ATOM 1544 C C . ALA B 1 59 ? 14.523 11.68 -1.249 1 96.75 59 ALA B C 1
ATOM 1546 O O . ALA B 1 59 ? 14.703 11.719 -0.029 1 96.75 59 ALA B O 1
ATOM 1547 N N . VAL B 1 60 ? 13.359 11.969 -1.783 1 97.19 60 VAL B N 1
ATOM 1548 C CA . VAL B 1 60 ? 12.203 12.398 -0.997 1 97.19 60 VAL B CA 1
ATOM 1549 C C . VAL B 1 60 ? 11.766 11.273 -0.063 1 97.19 60 VAL B C 1
ATOM 1551 O O . VAL B 1 60 ? 11.672 11.469 1.151 1 97.19 60 VAL B O 1
ATOM 1554 N N . ILE B 1 61 ? 11.57 10.125 -0.586 1 97.94 61 ILE B N 1
ATOM 1555 C CA . ILE B 1 61 ? 11.031 9.008 0.184 1 97.94 61 ILE B CA 1
ATOM 1556 C C . ILE B 1 61 ? 12.07 8.531 1.193 1 97.94 61 ILE B C 1
ATOM 1558 O O . ILE B 1 61 ? 11.742 8.25 2.35 1 97.94 61 ILE B O 1
ATOM 1562 N N . SER B 1 62 ? 13.312 8.5 0.794 1 97.38 62 SER B N 1
ATOM 1563 C CA . SER B 1 62 ? 14.375 8.086 1.706 1 97.38 62 SER B CA 1
ATOM 1564 C C . SER B 1 62 ? 14.5 9.055 2.879 1 97.38 62 SER B C 1
ATOM 1566 O O . SER B 1 62 ? 14.766 8.633 4.008 1 97.38 62 SER B O 1
ATOM 1568 N N . SER B 1 63 ? 14.32 10.336 2.576 1 97.62 63 SER B N 1
ATOM 1569 C CA . SER B 1 63 ? 14.406 11.32 3.648 1 97.62 63 SER B CA 1
ATOM 1570 C C . SER B 1 63 ? 13.328 11.094 4.703 1 97.62 63 SER B C 1
ATOM 1572 O O . SER B 1 63 ? 13.562 11.32 5.891 1 97.62 63 SER B O 1
ATOM 1574 N N . ILE B 1 64 ? 12.156 10.641 4.293 1 98.12 64 ILE B N 1
ATOM 1575 C CA . ILE B 1 64 ? 11.07 10.336 5.215 1 98.12 64 ILE B CA 1
ATOM 1576 C C . ILE B 1 64 ? 11.398 9.055 5.984 1 98.12 64 ILE B C 1
ATOM 1578 O O . ILE B 1 64 ? 11.305 9.023 7.215 1 98.12 64 ILE B O 1
ATOM 1582 N N . LEU B 1 65 ? 11.891 8.055 5.301 1 97.38 65 LEU B N 1
ATOM 1583 C CA . LEU B 1 65 ? 12.164 6.738 5.867 1 97.38 65 LEU B CA 1
ATOM 1584 C C . LEU B 1 65 ? 13.281 6.812 6.902 1 97.38 65 LEU B C 1
ATOM 1586 O O . LEU B 1 65 ? 13.242 6.109 7.918 1 97.38 65 LEU B O 1
ATOM 1590 N N . GLU B 1 66 ? 14.172 7.633 6.617 1 95.94 66 GLU B N 1
ATOM 1591 C CA . GLU B 1 66 ? 15.398 7.625 7.414 1 95.94 66 GLU B CA 1
ATOM 1592 C C . GLU B 1 66 ? 15.312 8.625 8.562 1 95.94 66 GLU B C 1
ATOM 1594 O O . GLU B 1 66 ? 16.188 8.648 9.438 1 95.94 66 GLU B O 1
ATOM 1599 N N . SER B 1 67 ? 14.273 9.414 8.531 1 97.25 67 SER B N 1
ATOM 1600 C CA . SER B 1 67 ? 14.109 10.367 9.625 1 97.25 67 SER B CA 1
ATOM 1601 C C . SER B 1 67 ? 13.844 9.648 10.945 1 97.25 67 SER B C 1
ATOM 1603 O O . SER B 1 67 ? 12.969 8.789 11.023 1 97.25 67 SER B O 1
ATOM 1605 N N . PRO B 1 68 ? 14.609 9.992 12.039 1 97.06 68 PRO B N 1
ATOM 1606 C CA . PRO B 1 68 ? 14.352 9.391 13.352 1 97.06 68 PRO B CA 1
ATOM 1607 C C . PRO B 1 68 ? 12.969 9.734 13.906 1 97.06 68 PRO B C 1
ATOM 1609 O O . PRO B 1 68 ? 12.508 9.117 14.867 1 97.06 68 PRO B O 1
ATOM 1612 N N . ARG B 1 69 ? 12.305 10.711 13.289 1 97.81 69 ARG B N 1
ATOM 1613 C CA . ARG B 1 69 ? 10.984 11.148 13.742 1 97.81 69 ARG B CA 1
ATOM 1614 C C . ARG B 1 69 ? 9.891 10.273 13.133 1 97.81 69 ARG B C 1
ATOM 1616 O O . ARG B 1 69 ? 8.734 10.336 13.562 1 97.81 69 ARG B O 1
ATOM 1623 N N . THR B 1 70 ? 10.289 9.469 12.148 1 98.25 70 THR B N 1
ATOM 1624 C CA . THR B 1 70 ? 9.297 8.742 11.367 1 98.25 70 THR B CA 1
ATOM 1625 C C . THR B 1 70 ? 9.133 7.316 11.883 1 98.25 70 THR B C 1
ATOM 1627 O O . THR B 1 70 ? 10.117 6.582 12.023 1 98.25 70 THR B O 1
ATOM 1630 N N . LYS B 1 71 ? 7.961 6.977 12.242 1 98 71 LYS B N 1
ATOM 1631 C CA . LYS B 1 71 ? 7.574 5.578 12.398 1 98 71 LYS B CA 1
ATOM 1632 C C . LYS B 1 71 ? 6.699 5.113 11.234 1 98 71 LYS B C 1
ATOM 1634 O O . LYS B 1 71 ? 5.539 5.516 11.125 1 98 71 LYS B O 1
ATOM 1639 N N . VAL B 1 72 ? 7.23 4.285 10.398 1 98.06 72 VAL B N 1
ATOM 1640 C CA . VAL B 1 72 ? 6.434 3.73 9.305 1 98.06 72 VAL B CA 1
ATOM 1641 C C . VAL B 1 72 ? 5.625 2.537 9.812 1 98.06 72 VAL B C 1
ATOM 1643 O O . VAL B 1 72 ? 6.164 1.661 10.492 1 98.06 72 VAL B O 1
ATOM 1646 N N . VAL B 1 73 ? 4.359 2.529 9.492 1 96.94 73 VAL B N 1
ATOM 1647 C CA . VAL B 1 73 ? 3.506 1.417 9.898 1 96.94 73 VAL B CA 1
ATOM 1648 C C . VAL B 1 73 ? 2.943 0.721 8.656 1 96.94 73 VAL B C 1
ATOM 1650 O O . VAL B 1 73 ? 2.59 1.377 7.68 1 96.94 73 VAL B O 1
ATOM 1653 N N . GLY B 1 74 ? 3.105 -0.527 8.602 1 93.75 74 GLY B N 1
ATOM 1654 C CA . GLY B 1 74 ? 2.539 -1.334 7.535 1 93.75 74 GLY B CA 1
ATOM 1655 C C . GLY B 1 74 ? 1.155 -1.867 7.855 1 93.75 74 GLY B C 1
ATOM 1656 O O . GLY B 1 74 ? 0.751 -1.896 9.023 1 93.75 74 GLY B O 1
ATOM 1657 N N . ASP B 1 75 ? 0.456 -2.219 6.75 1 90.19 75 ASP B N 1
ATOM 1658 C CA . ASP B 1 75 ? -0.882 -2.787 6.883 1 90.19 75 ASP B CA 1
ATOM 1659 C C . ASP B 1 75 ? -0.827 -4.312 6.953 1 90.19 75 ASP B C 1
ATOM 1661 O O . ASP B 1 75 ? -0.554 -4.973 5.949 1 90.19 75 ASP B O 1
ATOM 1665 N N . SER B 1 76 ? -0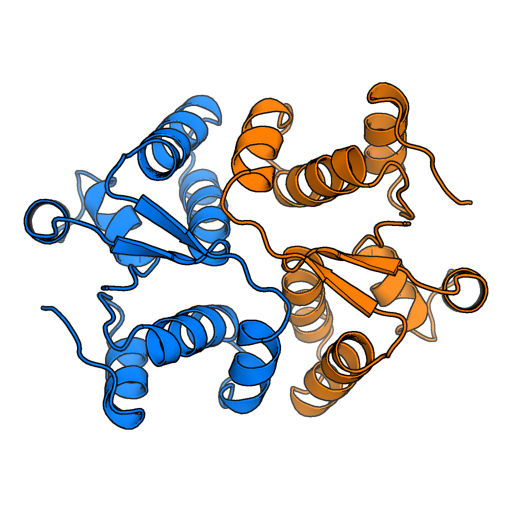.962 -5.004 7.988 1 89.94 76 SER B N 1
ATOM 1666 C CA . SER B 1 76 ? -1 -6.453 8.156 1 89.94 76 SER B CA 1
ATOM 1667 C C . SER B 1 76 ? -2.402 -7 7.918 1 89.94 76 SER B C 1
ATOM 1669 O O . SER B 1 76 ? -2.744 -8.078 8.398 1 89.94 76 SER B O 1
ATOM 1671 N N . GLY B 1 77 ? -3.164 -6.184 7.195 1 95.31 77 GLY B N 1
ATOM 1672 C CA . GLY B 1 77 ? -4.527 -6.586 6.891 1 95.31 77 GLY B CA 1
ATOM 1673 C C . GLY B 1 77 ? -5.566 -5.844 7.715 1 95.31 77 GLY B C 1
ATOM 1674 O O . GLY B 1 77 ? -6.711 -5.691 7.289 1 95.31 77 GLY B O 1
ATOM 1675 N N . LYS B 1 78 ? -5.125 -5.387 8.859 1 95.44 78 LYS B N 1
ATOM 1676 C CA . LYS B 1 78 ? -6.07 -4.77 9.789 1 95.44 78 LYS B CA 1
ATOM 1677 C C . LYS B 1 78 ? -6.625 -3.465 9.227 1 95.44 78 LYS B C 1
ATOM 1679 O O . LYS B 1 78 ? -7.832 -3.213 9.297 1 95.44 78 LYS B O 1
ATOM 1684 N N . TYR B 1 79 ? -5.762 -2.621 8.695 1 97 79 TYR B N 1
ATOM 1685 C CA . TYR B 1 79 ? -6.219 -1.338 8.172 1 97 79 TYR B CA 1
ATOM 1686 C C . TYR B 1 79 ? -6.996 -1.521 6.875 1 97 79 TYR B C 1
ATOM 1688 O O . TYR B 1 79 ? -7.953 -0.792 6.605 1 97 79 TYR B O 1
ATOM 1696 N N . THR B 1 80 ? -6.594 -2.52 6.078 1 97.12 80 THR B N 1
ATOM 1697 C CA . THR B 1 80 ? -7.344 -2.869 4.875 1 97.12 80 THR B CA 1
ATOM 1698 C C . THR B 1 80 ? -8.766 -3.289 5.23 1 97.12 80 THR B C 1
ATOM 1700 O O . THR B 1 80 ? -9.727 -2.799 4.637 1 97.12 80 THR B O 1
ATOM 1703 N N . LYS B 1 81 ? -8.891 -4.156 6.18 1 96.31 81 LYS B N 1
ATOM 1704 C CA . LYS B 1 81 ? -10.211 -4.625 6.605 1 96.31 81 LYS B CA 1
ATOM 1705 C C . LYS B 1 81 ? -11.078 -3.463 7.074 1 96.31 81 LYS B C 1
ATOM 1707 O O . LYS B 1 81 ? -12.234 -3.342 6.656 1 96.31 81 LYS B O 1
ATOM 1712 N N . ARG B 1 82 ? -10.531 -2.66 7.883 1 96.56 82 ARG B N 1
ATOM 1713 C CA . ARG B 1 82 ? -11.266 -1.504 8.391 1 96.56 82 ARG B CA 1
ATOM 1714 C C . ARG B 1 82 ? -11.617 -0.542 7.258 1 96.56 82 ARG B C 1
ATOM 1716 O O . ARG B 1 82 ? -12.719 0.021 7.234 1 96.56 82 ARG B O 1
ATOM 1723 N N . ALA B 1 83 ? -10.672 -0.359 6.32 1 96.81 83 ALA B N 1
ATOM 1724 C CA . ALA B 1 83 ? -10.914 0.523 5.184 1 96.81 83 ALA B CA 1
ATOM 1725 C C . ALA B 1 83 ? -12.094 0.034 4.348 1 96.81 83 ALA B C 1
ATOM 1727 O O . ALA B 1 83 ? -12.906 0.834 3.881 1 96.81 83 ALA B O 1
ATOM 1728 N N . LEU B 1 84 ? -12.211 -1.271 4.191 1 95.31 84 LEU B N 1
ATOM 1729 C CA . LEU B 1 84 ? -13.336 -1.846 3.453 1 95.31 84 LEU B CA 1
ATOM 1730 C C . LEU B 1 84 ? -14.656 -1.553 4.152 1 95.31 84 LEU B C 1
ATOM 1732 O O . LEU B 1 84 ? -15.672 -1.3 3.496 1 95.31 84 LEU B O 1
ATOM 1736 N N . GLU B 1 85 ? -14.609 -1.517 5.438 1 93.75 85 GLU B N 1
ATOM 1737 C CA . GLU B 1 85 ? -15.805 -1.224 6.223 1 93.75 85 GLU B CA 1
ATOM 1738 C C . GLU B 1 85 ? -16.188 0.249 6.113 1 93.75 85 GLU B C 1
ATOM 1740 O O . GLU B 1 85 ? -17.375 0.586 6.105 1 93.75 85 GLU B O 1
ATOM 1745 N N . LEU B 1 86 ? -15.188 1.049 6.031 1 91.06 86 LEU B N 1
ATOM 1746 C CA . LEU B 1 86 ? -15.391 2.494 6.035 1 91.06 86 LEU B CA 1
ATOM 1747 C C . LEU B 1 86 ? -15.766 2.992 4.645 1 91.06 86 LEU B C 1
ATOM 1749 O O . LEU B 1 86 ? -16.344 4.074 4.504 1 91.06 86 LEU B O 1
ATOM 1753 N N . ALA B 1 87 ? -15.383 2.264 3.678 1 78.69 87 ALA B N 1
ATOM 1754 C CA . ALA B 1 87 ? -15.5 2.756 2.307 1 78.69 87 ALA B CA 1
ATOM 1755 C C . ALA B 1 87 ? -16.953 2.816 1.864 1 78.69 87 ALA B C 1
ATOM 1757 O O . ALA B 1 87 ? -17.547 1.797 1.496 1 78.69 87 ALA B O 1
ATOM 1758 N N . LYS B 1 88 ? -17.438 3.992 2.029 1 74 88 LYS B N 1
ATOM 1759 C CA . LYS B 1 88 ? -18.766 4.27 1.464 1 74 88 LYS B CA 1
ATOM 1760 C C . LYS B 1 88 ? -18.656 4.723 0.011 1 74 88 LYS B C 1
ATOM 1762 O O . LYS B 1 88 ? -19.453 4.32 -0.833 1 74 88 LYS B O 1
ATOM 1767 N N . ASN B 1 89 ? -17.656 5.473 -0.202 1 77.19 89 ASN B N 1
ATOM 1768 C CA . ASN B 1 89 ? -17.234 5.84 -1.551 1 77.19 89 ASN B CA 1
ATOM 1769 C C . ASN B 1 89 ? -16.031 5.027 -2.008 1 77.19 89 ASN B C 1
ATOM 1771 O O . ASN B 1 89 ? -14.93 5.18 -1.47 1 77.19 89 ASN B O 1
ATOM 1775 N N . PRO B 1 90 ? -16.219 4.223 -2.973 1 76.88 90 PRO B N 1
ATOM 1776 C CA . PRO B 1 90 ? -15.156 3.309 -3.414 1 76.88 90 PRO B CA 1
ATOM 1777 C C . PRO B 1 90 ? -13.953 4.039 -4.004 1 76.88 90 PRO B C 1
ATOM 1779 O O . PRO B 1 90 ? -12.867 3.465 -4.102 1 76.88 90 PRO B O 1
ATOM 1782 N N . LYS B 1 91 ? -14.078 5.281 -4.277 1 86.94 91 LYS B N 1
ATOM 1783 C CA . LYS B 1 91 ? -12.984 6.027 -4.898 1 86.94 91 LYS B CA 1
ATOM 1784 C C . LYS B 1 91 ? -12.008 6.543 -3.85 1 86.94 91 LYS B C 1
ATOM 1786 O O . LYS B 1 91 ? -11 7.164 -4.188 1 86.94 91 LYS B O 1
ATOM 1791 N N . ARG B 1 92 ? -12.297 6.238 -2.625 1 92.44 92 ARG B N 1
ATOM 1792 C CA . ARG B 1 92 ? -11.477 6.793 -1.551 1 92.44 92 ARG B CA 1
ATOM 1793 C C . ARG B 1 92 ? -10.844 5.684 -0.715 1 92.44 92 ARG B C 1
ATOM 1795 O O . ARG B 1 92 ? -10.633 5.852 0.487 1 92.44 92 ARG B O 1
ATOM 1802 N N . PHE B 1 93 ? -10.648 4.566 -1.324 1 96.06 93 PHE B N 1
ATOM 1803 C CA . PHE B 1 93 ? -10.141 3.416 -0.583 1 96.06 93 PHE B CA 1
ATOM 1804 C C . PHE B 1 93 ? -8.828 3.756 0.109 1 96.06 93 PHE B C 1
ATOM 1806 O O . PHE B 1 93 ? -8.656 3.49 1.301 1 96.06 93 PHE B O 1
ATOM 1813 N N . ASN B 1 94 ? -7.898 4.414 -0.59 1 96.88 94 ASN B N 1
ATOM 1814 C CA . ASN B 1 94 ? -6.621 4.766 0.024 1 96.88 94 ASN B CA 1
ATOM 1815 C C . ASN B 1 94 ? -6.812 5.703 1.212 1 96.88 94 ASN B C 1
ATOM 1817 O O . ASN B 1 94 ? -6.16 5.543 2.246 1 96.88 94 ASN B O 1
ATOM 1821 N N . ASP B 1 95 ? -7.688 6.617 1.065 1 97.25 95 ASP B N 1
ATOM 1822 C CA . ASP B 1 95 ? -8 7.531 2.16 1 97.25 95 ASP B CA 1
ATOM 1823 C C . ASP B 1 95 ? -8.508 6.766 3.383 1 97.25 95 ASP B C 1
ATOM 1825 O O . ASP B 1 95 ? -8.195 7.133 4.52 1 97.25 95 ASP B O 1
ATOM 1829 N N . MET B 1 96 ? -9.305 5.707 3.088 1 97.12 96 MET B N 1
ATOM 1830 C CA . MET B 1 96 ? -9.883 4.941 4.188 1 97.12 96 MET B CA 1
ATOM 1831 C C . MET B 1 96 ? -8.82 4.109 4.891 1 97.12 96 MET B C 1
ATOM 1833 O O . MET B 1 96 ? -8.914 3.863 6.098 1 97.12 96 MET B O 1
ATOM 1837 N N . VAL B 1 97 ? -7.777 3.705 4.168 1 97.62 97 VAL B N 1
ATOM 1838 C CA . VAL B 1 97 ? -6.66 3.012 4.801 1 97.62 97 VAL B CA 1
ATOM 1839 C C . VAL B 1 97 ? -5.93 3.963 5.746 1 97.62 97 VAL B C 1
ATOM 1841 O O . VAL B 1 97 ? -5.605 3.596 6.879 1 97.62 97 VAL B O 1
ATOM 1844 N N . ILE B 1 98 ? -5.715 5.176 5.285 1 98.25 98 ILE B N 1
ATOM 1845 C CA . ILE B 1 98 ? -5.055 6.191 6.102 1 98.25 98 ILE B CA 1
ATOM 1846 C C . ILE B 1 98 ? -5.922 6.516 7.32 1 98.25 98 ILE B C 1
ATOM 1848 O O . ILE B 1 98 ? -5.418 6.609 8.438 1 98.25 98 ILE B O 1
ATOM 1852 N N . LEU B 1 99 ? -7.215 6.598 7.09 1 97.56 99 LEU B N 1
ATOM 1853 C CA . LEU B 1 99 ? -8.156 6.883 8.164 1 97.56 99 LEU B CA 1
ATOM 1854 C C . LEU B 1 99 ? -8.164 5.762 9.203 1 97.56 99 LEU B C 1
ATOM 1856 O O . LEU B 1 99 ? -8.164 6.02 10.406 1 97.56 99 LEU B O 1
ATOM 1860 N N . ALA B 1 100 ? -8.195 4.543 8.711 1 97.44 100 ALA B N 1
ATOM 1861 C CA . ALA B 1 100 ? -8.156 3.385 9.602 1 97.44 100 ALA B CA 1
ATOM 1862 C C . ALA B 1 100 ? -6.891 3.391 10.453 1 97.44 100 ALA B C 1
ATOM 1864 O O . ALA B 1 100 ? -6.93 3.061 11.641 1 97.44 100 ALA B O 1
ATOM 1865 N N . THR B 1 101 ? -5.762 3.777 9.867 1 97.94 101 THR B N 1
ATOM 1866 C CA . THR B 1 101 ? -4.512 3.893 10.609 1 97.94 101 THR B CA 1
ATOM 1867 C C . THR B 1 101 ? -4.609 4.98 11.672 1 97.94 101 THR B C 1
ATOM 1869 O O . THR B 1 101 ? -4.215 4.773 12.82 1 97.94 101 THR B O 1
ATOM 1872 N N . ALA B 1 102 ? -5.199 6.105 11.242 1 98.12 102 ALA B N 1
ATOM 1873 C CA . ALA B 1 102 ? -5.336 7.238 12.156 1 98.12 102 ALA B CA 1
ATOM 1874 C C . ALA B 1 102 ? -6.242 6.883 13.328 1 98.12 102 ALA B C 1
ATOM 1876 O O . ALA B 1 102 ? -6.062 7.395 14.438 1 98.12 102 ALA B O 1
ATOM 1877 N N . GLN B 1 103 ? -7.203 6.035 13.07 1 97.06 103 GLN B N 1
ATOM 1878 C CA . GLN B 1 103 ? -8.094 5.598 14.141 1 97.06 103 GLN B CA 1
ATOM 1879 C C . GLN B 1 103 ? -7.316 4.906 15.25 1 97.06 103 GLN B C 1
ATOM 1881 O O . GLN B 1 103 ? -7.656 5.039 16.438 1 97.06 103 GLN B O 1
ATOM 1886 N N . GLU B 1 104 ? -6.328 4.191 14.969 1 96.62 104 GLU B N 1
ATOM 1887 C CA . GLU B 1 104 ? -5.508 3.482 15.945 1 96.62 104 GLU B CA 1
ATOM 1888 C C . GLU B 1 104 ? -4.641 4.449 16.75 1 96.62 104 GLU B C 1
ATOM 1890 O O . GLU B 1 104 ? -4.441 4.266 17.953 1 96.62 104 GLU B O 1
ATOM 1895 N N . PHE B 1 105 ? -4.16 5.43 16.062 1 97.31 105 PHE B N 1
ATOM 1896 C CA . PHE B 1 105 ? -3.17 6.293 16.688 1 97.31 105 PHE B CA 1
ATOM 1897 C C . PHE B 1 105 ? -3.834 7.531 17.297 1 97.31 105 PHE B C 1
ATOM 1899 O O . PHE B 1 105 ? -3.221 8.25 18.078 1 97.31 105 PHE B O 1
ATOM 1906 N N . GLY B 1 106 ? -5.012 7.844 16.797 1 96.75 106 GLY B N 1
ATOM 1907 C CA . GLY B 1 106 ? -5.859 8.82 17.469 1 96.75 106 GLY B CA 1
ATOM 1908 C C . GLY B 1 106 ? -5.734 10.219 16.875 1 96.75 106 GLY B C 1
ATOM 1909 O O . GLY B 1 106 ? -6.523 11.102 17.203 1 96.75 106 GLY B O 1
ATOM 1910 N N . ARG B 1 107 ? -4.73 10.5 16 1 98 107 ARG B N 1
ATOM 1911 C CA . ARG B 1 107 ? -4.523 11.836 15.469 1 98 107 ARG B CA 1
ATOM 1912 C C . ARG B 1 107 ? -4.125 11.781 14 1 98 107 ARG B C 1
ATOM 1914 O O . ARG B 1 107 ? -3.396 10.875 13.578 1 98 107 ARG B O 1
ATOM 1921 N N . LEU B 1 108 ? -4.609 12.75 13.219 1 98.44 108 LEU B N 1
ATOM 1922 C CA . LEU B 1 108 ? -4.375 12.82 11.781 1 98.44 108 LEU B CA 1
ATOM 1923 C C . LEU B 1 108 ? -4.078 14.25 11.344 1 98.44 108 LEU B C 1
ATOM 1925 O O . LEU B 1 108 ? -4.711 15.195 11.82 1 98.44 108 LEU B O 1
ATOM 1929 N N . VAL B 1 109 ? -3.076 14.375 10.516 1 98.19 109 VAL B N 1
ATOM 1930 C CA . VAL B 1 109 ? -2.861 15.633 9.797 1 98.19 109 VAL B CA 1
ATOM 1931 C C . VAL B 1 109 ? -3.141 15.43 8.312 1 98.19 109 VAL B C 1
ATOM 1933 O O . VAL B 1 109 ? -2.594 14.516 7.688 1 98.19 109 VAL B O 1
ATOM 1936 N N . THR B 1 110 ? -4.008 16.234 7.789 1 97.94 110 THR B N 1
ATOM 1937 C CA . THR B 1 110 ? -4.359 16.188 6.375 1 97.94 110 THR B CA 1
ATOM 1938 C C . THR B 1 110 ? -4.926 17.531 5.918 1 97.94 110 THR B C 1
ATOM 1940 O O . THR B 1 110 ? -5.531 18.266 6.711 1 97.94 110 THR B O 1
ATOM 1943 N N . TYR B 1 111 ? -4.688 17.859 4.672 1 96.44 111 TYR B N 1
ATOM 1944 C CA . TYR B 1 111 ? -5.262 19.062 4.086 1 96.44 111 TYR B CA 1
ATOM 1945 C C . TYR B 1 111 ? -6.508 18.734 3.273 1 96.44 111 TYR B C 1
ATOM 1947 O O . TYR B 1 111 ? -7.113 19.625 2.67 1 96.44 111 TYR B O 1
ATOM 1955 N N . ASP B 1 112 ? -6.844 17.422 3.248 1 95.62 112 ASP B N 1
ATOM 1956 C CA . ASP B 1 112 ? -8.047 16.984 2.553 1 95.62 112 ASP B CA 1
ATOM 1957 C C . ASP B 1 112 ? -9.289 17.203 3.414 1 95.62 112 ASP B C 1
ATOM 1959 O O . ASP B 1 112 ? -9.5 16.5 4.402 1 95.62 112 ASP B O 1
ATOM 1963 N N . LYS B 1 113 ? -10.164 18.109 2.998 1 95.94 113 LYS B N 1
ATOM 1964 C CA . LYS B 1 113 ? -11.328 18.516 3.781 1 95.94 113 LYS B CA 1
ATOM 1965 C C . LYS B 1 113 ? -12.273 17.328 4.012 1 95.94 113 LYS B C 1
ATOM 1967 O O . LYS B 1 113 ? -12.844 17.188 5.094 1 95.94 113 LYS B O 1
ATOM 1972 N N . LYS B 1 114 ? -12.445 16.547 3.027 1 95 114 LYS B N 1
ATOM 1973 C CA . LYS B 1 114 ? -13.328 15.398 3.172 1 95 114 LYS B CA 1
ATOM 1974 C C . LYS B 1 114 ? -12.758 14.383 4.16 1 95 114 LYS B C 1
ATOM 1976 O O . LYS B 1 114 ? -13.492 13.852 5 1 95 114 LYS B O 1
ATOM 1981 N N . LEU B 1 115 ? -11.469 14.164 4.082 1 96.56 115 LEU B N 1
ATOM 1982 C CA . LEU B 1 115 ? -10.828 13.234 5.012 1 96.56 115 LEU B CA 1
ATOM 1983 C C . LEU B 1 115 ? -10.875 13.766 6.438 1 96.56 115 LEU B C 1
ATOM 1985 O O . LEU B 1 115 ? -11.031 13 7.391 1 96.56 115 LEU B O 1
ATOM 1989 N N . ARG B 1 116 ? -10.758 15.062 6.555 1 96.94 116 ARG B N 1
ATOM 1990 C CA . ARG B 1 116 ? -10.875 15.688 7.871 1 96.94 116 ARG B CA 1
ATOM 1991 C C . ARG B 1 116 ? -12.25 15.43 8.477 1 96.94 116 ARG B C 1
ATOM 1993 O O . ARG B 1 116 ? -12.359 15.086 9.656 1 96.94 116 ARG B O 1
ATOM 2000 N N . ARG B 1 117 ? -13.234 15.586 7.668 1 95.81 117 ARG B N 1
ATOM 2001 C CA . ARG B 1 117 ? -14.594 15.367 8.148 1 95.81 117 ARG B CA 1
ATOM 2002 C C . ARG B 1 117 ? -14.805 13.922 8.57 1 95.81 117 ARG B C 1
ATOM 2004 O O . ARG B 1 117 ? -15.438 13.648 9.594 1 95.81 117 ARG B O 1
ATOM 2011 N N . ASP B 1 118 ? -14.312 13.008 7.734 1 95.56 118 ASP B N 1
ATOM 2012 C CA . ASP B 1 118 ? -14.422 11.586 8.07 1 95.56 118 ASP B CA 1
ATOM 2013 C C . ASP B 1 118 ? -13.711 11.281 9.383 1 95.56 118 ASP B C 1
ATOM 2015 O O . ASP B 1 118 ? -14.211 10.508 10.203 1 95.56 118 ASP B O 1
ATOM 2019 N N . ALA B 1 119 ? -12.531 11.906 9.594 1 97.25 119 ALA B N 1
ATOM 2020 C CA . ALA B 1 119 ? -11.766 11.711 10.82 1 97.25 119 ALA B CA 1
ATOM 2021 C C . ALA B 1 119 ? -12.531 12.227 12.031 1 97.25 119 ALA B C 1
ATOM 2023 O O . ALA B 1 119 ? -12.602 11.555 13.062 1 97.25 119 ALA B O 1
ATOM 2024 N N . GLU B 1 120 ? -13.102 13.367 11.844 1 96.25 120 GLU B N 1
ATOM 2025 C CA . GLU B 1 120 ? -13.891 13.953 12.922 1 96.25 120 GLU B CA 1
ATOM 2026 C C . GLU B 1 120 ? -15.055 13.047 13.312 1 96.25 120 GLU B C 1
ATOM 2028 O O . GLU B 1 120 ? -15.328 12.852 14.5 1 96.25 120 GLU B O 1
ATOM 2033 N N . ARG B 1 121 ? -15.688 12.523 12.391 1 95.31 121 ARG B N 1
ATOM 2034 C CA . ARG B 1 121 ? -16.828 11.648 12.625 1 95.31 121 ARG B CA 1
ATOM 2035 C C . ARG B 1 121 ? -16.422 10.398 13.391 1 95.31 121 ARG B C 1
ATOM 2037 O O . ARG B 1 121 ? -17.219 9.844 14.148 1 95.31 121 ARG B O 1
ATOM 2044 N N . LEU B 1 122 ? -15.211 10 13.281 1 95.81 122 LEU B N 1
ATOM 2045 C CA . LEU B 1 122 ? -14.734 8.781 13.938 1 95.81 122 LEU B CA 1
ATOM 2046 C C . LEU B 1 122 ? -14.047 9.109 15.258 1 95.81 122 LEU B C 1
ATOM 2048 O O . LEU B 1 122 ? -13.477 8.227 15.898 1 95.81 122 LEU B O 1
ATOM 2052 N N . GLY B 1 123 ? -14.016 10.391 15.578 1 96.44 123 GLY B N 1
ATOM 2053 C CA . GLY B 1 123 ? -13.43 10.805 16.844 1 96.44 123 GLY B CA 1
ATOM 2054 C C . GLY B 1 123 ? -11.922 10.914 16.797 1 96.44 123 GLY B C 1
ATOM 2055 O O . GLY B 1 123 ? -11.258 10.812 17.828 1 96.44 123 GLY B O 1
ATOM 2056 N N . ILE B 1 124 ? -11.344 11.023 15.664 1 97.44 124 ILE B N 1
ATOM 2057 C CA . ILE B 1 124 ? -9.906 11.188 15.492 1 97.44 124 ILE B CA 1
ATOM 2058 C C . ILE B 1 124 ? -9.523 12.656 15.633 1 97.44 124 ILE B C 1
ATOM 2060 O O . ILE B 1 124 ? -10.164 13.531 15.039 1 97.44 124 ILE B O 1
ATOM 2064 N N . ASP B 1 125 ? -8.531 12.93 16.391 1 97 125 ASP B N 1
ATOM 2065 C CA . ASP B 1 125 ? -8.055 14.297 16.547 1 97 125 ASP B CA 1
ATOM 2066 C C . ASP B 1 125 ? -7.383 14.797 15.273 1 97 125 ASP B C 1
ATOM 2068 O O . ASP B 1 125 ? -6.656 14.055 14.609 1 97 125 ASP B O 1
ATOM 2072 N N . LEU B 1 126 ? -7.625 16.062 14.945 1 94.88 126 LEU B N 1
ATOM 2073 C CA . LEU B 1 126 ? -7.047 16.656 13.742 1 94.88 126 LEU B CA 1
ATOM 2074 C C . LEU B 1 126 ? -6.07 17.781 14.109 1 94.88 126 LEU B C 1
ATOM 2076 O O . LEU B 1 126 ? -6.266 18.469 15.109 1 94.88 126 LEU B O 1
ATOM 2080 N N . LEU B 1 127 ? -4.988 17.797 13.523 1 81.44 127 LEU B N 1
ATOM 2081 C CA . LEU B 1 127 ? -4.105 18.953 13.656 1 81.44 127 LEU B CA 1
ATOM 2082 C C . LEU B 1 127 ? -4.387 19.984 12.57 1 81.44 127 LEU B C 1
ATOM 2084 O O . LEU B 1 127 ? -4.855 19.625 11.484 1 81.44 127 LEU B O 1
ATOM 2088 N N . PRO B 1 128 ? -4.113 21.406 12.578 1 64.88 128 PRO B N 1
ATOM 2089 C CA . PRO B 1 128 ? -4.574 22.5 11.711 1 64.88 128 PRO B CA 1
ATOM 2090 C C . PRO B 1 128 ? -4.184 22.312 10.25 1 64.88 128 PRO B C 1
ATOM 2092 O O . PRO B 1 128 ? -3.227 21.594 9.953 1 64.88 128 PRO B O 1
#

Secondary structure (DSSP, 8-state):
-EEEPHHHHHHHH-TT-TTHHHHHHHHHH-S-EEEEHHHHHHHHHHHHHTT--HHHHHHHHHHHHH-TTEEEE--SSHHHHHHHHH-SSGGGHHHHHHHHHHHHHSEEE-S-HHHHHHHHHTT-EE--/-EEEPHHHHHHHH-TT-TTHHHHHHHHHH-S-EEEEHHHHHHHHHHHHHTT--HHHHHHHHHHHHH-TTEEEE--SSHHHHHHHHH-SSGGGHHHHHHHHHHHHHSEEE-S-HHHHHHHHHTT-EE--

Foldseek 3Di:
DEEEALVLLVLCPDPPHPCNVVSVVVVVVAQAYEYEPVSLVCLLVVVVVVVDDPVVNCVSSVCQVVDPRYDYDYCPPQLQVQLVVLCPDPVCSSLSSSLSVQLVVQEYEDPDPVSVVSNVVSNRHYDD/DEEEALVLLVLCPDPPHPCNVVSVVVVVVAQAYEYEPVSLVCLLVVVVVVVDDPVVNCVSSVCQVVDPRYDYDYCPPQLQVQLVVLCPDPVCSSLSSSLSVQLVVQEYEDPDPVSVVSNVVSNRHYDD

Solvent-accessible surface area (backbone atoms only — not comparable to full-atom values): 13419 Å² total; per-residue (Å²): 95,36,27,50,37,50,61,38,56,49,26,43,67,37,75,86,38,92,46,12,65,59,32,44,51,54,56,69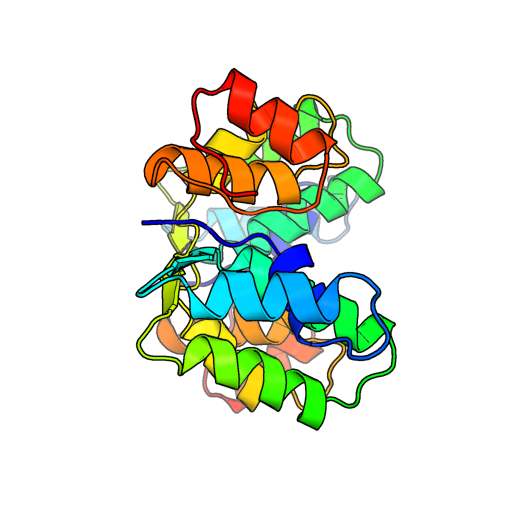,70,46,79,52,36,31,34,47,38,66,34,58,55,49,51,50,53,51,40,48,74,71,66,50,52,65,69,56,47,45,50,55,54,47,54,51,68,66,32,90,36,46,42,46,40,39,39,52,44,62,27,54,54,46,10,59,73,61,43,81,52,73,89,40,44,69,59,24,32,54,46,37,50,18,59,75,45,40,18,35,35,52,82,48,66,66,59,49,52,56,34,49,74,71,68,26,42,71,52,128,94,37,25,51,37,50,60,38,57,50,26,44,67,37,76,86,40,91,47,13,67,59,33,42,52,54,55,68,70,45,78,53,35,30,35,48,40,68,36,58,53,49,48,51,53,50,40,47,75,72,65,51,50,65,70,58,47,46,51,54,53,47,55,52,67,67,32,91,36,47,43,47,40,39,39,53,45,63,28,54,53,46,11,58,72,62,42,79,52,75,88,40,45,69,57,25,32,53,47,37,50,18,59,76,44,39,18,34,36,56,82,47,67,68,58,49,51,56,34,49,75,71,68,27,43,71,54,132

Nearest PDB structures (foldseek):
  3zvk-assembly1_B  TM=7.129E-01  e=1.294E-05  Rickettsia felis
  2fe1-assembly1_A-2  TM=7.038E-01  e=4.311E-05  Pyrobaculum aerophilum str. IM2
  5wz4-assembly1_B  TM=8.415E-01  e=3.336E-04  Mycobacterium tuberculosis H37Rv
  8wmm-assembly1_G  TM=7.556E-01  e=1.180E-03  Chryseobacterium
  4xgq-assembly2_G  TM=7.647E-01  e=3.704E-03  Mycobacterium tuberculosis H37Rv

Organism: Thermococcus gammatolerans (strain DSM 15229 / JCM 11827 / EJ3) (NCBI:txid593117)

Radius of gyration: 18.3 Å; Cα contacts (8 Å, |Δi|>4): 407; chains: 2; bounding box: 38×54×37 Å

InterPro domains:
  IPR002716 PIN domain [PF01850] (3-117)
  IPR002716 PIN domain [SM00670] (3-117)
  IPR022907 VapC family [MF_00265] (2-126)
  IPR029060 PIN-like domain superfamily [SSF88723] (1-117)

Sequence (256 aa):
MTVIDTNVFVYAVLRDSEFNEEARKLLASLERWVVPSIVLYELYWFFRGEGYRVEEINAVISSILESPRTKVVGDSGKYTKRALELAKNPKRFNDMVILATAQEFGRLVTYDKKLRRDAERLGIDLLPMTVIDTNVFVYAVLRDSEFNEEARKLLASLERWVVPSIVLYELYWFFRGEGYRVEEINAVISSILESPRTKVVGDSGKYTKRALELAKNPKRFNDMVILATAQEFGRLVTYDKKLRRDAERLGIDLLP

pLDDT: mean 95.39, std 5.01, range [63.78, 98.69]